Protein AF-A0A9Q1ABH6-F1 (afdb_monomer_lite)

Organism: NCBI:txid2511006

InterPro domains:
  IPR029993 Plant galacturonosyltransferase GAUT [PTHR32116] (49-188)

Radius of gyration: 34.31 Å; chains: 1; bounding box: 87×53×85 Å

Structure (mmCIF, N/CA/C/O backbone):
data_AF-A0A9Q1ABH6-F1
#
_entry.id   AF-A0A9Q1ABH6-F1
#
loop_
_atom_site.group_PDB
_atom_site.id
_atom_site.type_symbol
_atom_site.label_atom_id
_atom_site.label_alt_id
_atom_site.label_comp_id
_atom_site.label_asym_id
_atom_site.label_entity_id
_atom_site.label_seq_id
_atom_site.pdbx_PDB_ins_code
_atom_site.Cartn_x
_atom_site.Cartn_y
_atom_site.Cartn_z
_atom_site.occupancy
_atom_site.B_iso_or_equiv
_atom_site.auth_seq_id
_atom_site.auth_comp_id
_atom_site.auth_asym_id
_atom_site.auth_atom_id
_atom_site.pdbx_PDB_model_num
ATOM 1 N N . MET A 1 1 ? 14.336 10.079 -47.009 1.00 33.78 1 MET A N 1
ATOM 2 C CA . MET A 1 1 ? 13.094 10.451 -46.304 1.00 33.78 1 MET A CA 1
ATOM 3 C C . MET A 1 1 ? 13.392 10.294 -44.820 1.00 33.78 1 MET A C 1
ATOM 5 O O . MET A 1 1 ? 13.452 9.173 -44.339 1.00 33.78 1 MET A O 1
ATOM 9 N N . ALA A 1 2 ? 13.791 11.386 -44.167 1.00 36.03 2 ALA A N 1
ATOM 10 C CA . ALA A 1 2 ? 14.193 11.405 -42.761 1.00 36.03 2 ALA A CA 1
ATOM 11 C C . ALA A 1 2 ? 12.984 11.818 -41.914 1.00 36.03 2 ALA A C 1
ATOM 13 O O . ALA A 1 2 ? 12.308 12.784 -42.265 1.00 36.03 2 ALA A O 1
ATOM 14 N N . LEU A 1 3 ? 12.702 11.083 -40.840 1.00 37.41 3 LEU A N 1
ATOM 15 C CA . LEU A 1 3 ? 11.724 11.487 -39.830 1.00 37.41 3 LEU A CA 1
ATOM 16 C C . LEU A 1 3 ? 12.425 12.362 -38.777 1.00 37.41 3 LEU A C 1
ATOM 18 O O . LEU A 1 3 ? 13.575 12.072 -38.439 1.00 37.41 3 LEU A O 1
ATOM 22 N N . PRO A 1 4 ? 11.774 13.416 -38.255 1.00 43.97 4 PRO A N 1
ATOM 23 C CA . PRO A 1 4 ? 12.346 14.233 -37.197 1.00 43.97 4 PRO A CA 1
ATOM 24 C C . PRO A 1 4 ? 12.227 13.492 -35.859 1.00 43.97 4 PRO A C 1
ATOM 26 O O . PRO A 1 4 ? 11.155 13.006 -35.502 1.00 43.97 4 PRO A O 1
ATOM 29 N N . ILE A 1 5 ? 13.332 13.405 -35.120 1.00 43.06 5 ILE A N 1
ATOM 30 C CA . ILE A 1 5 ? 13.310 13.008 -33.711 1.00 43.06 5 ILE A CA 1
ATOM 31 C C . ILE A 1 5 ? 12.921 14.252 -32.917 1.00 43.06 5 ILE A C 1
ATOM 33 O O . ILE A 1 5 ? 13.679 15.221 -32.859 1.00 43.06 5 ILE A O 1
ATOM 37 N N . ASP A 1 6 ? 11.713 14.231 -32.363 1.00 36.84 6 ASP A N 1
ATOM 38 C CA . ASP A 1 6 ? 11.224 15.245 -31.439 1.00 36.84 6 ASP A CA 1
ATOM 39 C C . ASP A 1 6 ? 12.026 15.146 -30.133 1.00 36.84 6 ASP A C 1
ATOM 41 O O . ASP A 1 6 ? 11.917 14.184 -29.369 1.00 36.84 6 ASP A O 1
ATOM 45 N N . ASN A 1 7 ? 12.921 16.111 -29.940 1.00 45.34 7 ASN A N 1
ATOM 46 C CA . ASN A 1 7 ? 13.829 16.201 -28.807 1.00 45.34 7 ASN A CA 1
ATOM 47 C C . ASN A 1 7 ? 13.191 17.114 -27.752 1.00 45.34 7 ASN A C 1
ATOM 49 O O . ASN A 1 7 ? 13.561 18.276 -27.595 1.00 45.34 7 ASN A O 1
ATOM 53 N N . SER A 1 8 ? 12.195 16.591 -27.043 1.00 48.75 8 SER A N 1
ATOM 54 C CA . SER A 1 8 ? 11.546 17.292 -25.938 1.00 48.75 8 SER A CA 1
ATOM 55 C C . SER A 1 8 ? 11.109 16.300 -24.864 1.00 48.75 8 SER A C 1
ATOM 57 O O . SER A 1 8 ? 9.929 15.983 -24.728 1.00 48.75 8 SER A O 1
ATOM 59 N N . PHE A 1 9 ? 12.056 15.832 -24.051 1.00 36.44 9 PHE A N 1
ATOM 60 C CA . PHE A 1 9 ? 11.722 15.402 -22.694 1.00 36.44 9 PHE A CA 1
ATOM 61 C C . PHE A 1 9 ? 12.905 15.625 -21.749 1.00 36.44 9 PHE A C 1
ATOM 63 O O . PHE A 1 9 ? 13.748 14.759 -21.523 1.00 36.44 9 PHE A O 1
ATOM 70 N N . CYS A 1 10 ? 12.974 16.830 -21.186 1.00 39.97 10 CYS A N 1
ATOM 71 C CA . CYS A 1 10 ? 13.809 17.106 -20.026 1.00 39.97 10 CYS A CA 1
ATOM 72 C C . CYS A 1 10 ? 13.173 16.432 -18.801 1.00 39.97 10 CYS A C 1
ATOM 74 O O . CYS A 1 10 ? 12.268 16.997 -18.190 1.00 39.97 10 CYS A O 1
ATOM 76 N N . PHE A 1 11 ? 13.637 15.239 -18.419 1.00 38.94 11 PHE A N 1
ATOM 77 C CA . PHE A 1 11 ? 13.331 14.700 -17.093 1.00 38.94 11 PHE A CA 1
ATOM 78 C C . PHE A 1 11 ? 14.188 15.436 -16.059 1.00 38.94 11 PHE A C 1
ATOM 80 O O . PHE A 1 11 ? 15.373 15.157 -15.873 1.00 38.94 11 PHE A O 1
ATOM 87 N N . GLY A 1 12 ? 13.576 16.427 -15.411 1.00 33.59 12 GLY A N 1
ATOM 88 C CA . GLY A 1 12 ? 14.096 17.017 -14.187 1.00 33.59 12 GLY A CA 1
ATOM 89 C C . GLY A 1 12 ? 14.244 15.936 -13.119 1.00 33.59 12 GLY A C 1
ATOM 90 O O . GLY A 1 12 ? 13.336 15.136 -12.895 1.00 33.59 12 GLY A O 1
ATOM 91 N N . LYS A 1 13 ? 15.409 15.908 -12.470 1.00 42.50 13 LYS A N 1
ATOM 92 C CA . LYS A 1 13 ? 15.672 15.070 -11.301 1.00 42.50 13 LYS A CA 1
ATOM 93 C C . LYS A 1 13 ? 14.704 15.471 -10.188 1.00 42.50 13 LYS A C 1
ATOM 95 O O . LYS A 1 13 ? 14.844 16.553 -9.626 1.00 42.50 13 LYS A O 1
ATOM 100 N N . HIS A 1 14 ? 13.738 14.614 -9.879 1.00 37.47 14 HIS A N 1
ATOM 101 C CA . HIS A 1 14 ? 12.967 14.713 -8.648 1.00 37.47 14 HIS A CA 1
ATOM 102 C C . HIS A 1 14 ? 13.369 13.537 -7.760 1.00 37.47 14 HIS A C 1
ATOM 104 O O . HIS A 1 14 ? 12.979 12.395 -7.988 1.00 37.47 14 HIS A O 1
ATOM 110 N N . GLU A 1 15 ? 14.229 13.837 -6.794 1.00 36.78 15 GLU A N 1
ATOM 111 C CA . GLU A 1 15 ? 14.676 12.921 -5.752 1.00 36.78 15 GLU A CA 1
ATOM 112 C C . GLU A 1 15 ? 13.492 12.642 -4.811 1.00 36.78 15 GLU A C 1
ATOM 114 O O . GLU A 1 15 ? 12.916 13.571 -4.239 1.00 36.78 15 GLU A O 1
ATOM 119 N N . LEU A 1 16 ? 13.088 11.377 -4.678 1.00 33.06 16 LEU A N 1
ATOM 120 C CA . LEU A 1 16 ? 12.143 10.919 -3.655 1.00 33.06 16 LEU A CA 1
ATOM 121 C C . LEU A 1 16 ? 12.918 10.064 -2.639 1.00 33.06 16 LEU A C 1
ATOM 123 O O . LEU A 1 16 ? 13.671 9.181 -3.053 1.00 33.06 16 LEU A O 1
ATOM 127 N N . PRO A 1 17 ? 12.774 10.332 -1.329 1.00 33.97 17 PRO A N 1
ATOM 128 C CA . PRO A 1 17 ? 13.628 9.759 -0.298 1.00 33.97 17 PRO A CA 1
ATOM 129 C C . PRO A 1 17 ? 13.332 8.278 -0.036 1.00 33.97 17 PRO A C 1
ATOM 131 O O . PRO A 1 17 ? 12.182 7.837 -0.006 1.00 33.97 17 PRO A O 1
ATOM 134 N N . GLU A 1 18 ? 14.420 7.543 0.188 1.00 34.00 18 GLU A N 1
ATOM 135 C CA . GLU A 1 18 ? 14.481 6.139 0.587 1.00 34.00 18 GLU A CA 1
ATOM 136 C C . GLU A 1 18 ? 13.602 5.847 1.816 1.00 34.00 18 GLU A C 1
ATOM 138 O O . GLU A 1 18 ? 13.760 6.461 2.872 1.00 34.00 18 GLU A O 1
ATOM 143 N N . ILE A 1 19 ? 12.732 4.839 1.715 1.00 32.94 19 ILE A N 1
ATOM 144 C CA . ILE A 1 19 ? 12.098 4.210 2.879 1.00 32.94 19 ILE A CA 1
ATOM 145 C C . ILE A 1 19 ? 12.890 2.936 3.176 1.00 32.94 19 ILE A C 1
ATOM 147 O O . ILE A 1 19 ? 12.705 1.908 2.526 1.00 32.94 19 ILE A O 1
ATOM 151 N N . LYS A 1 20 ? 13.817 3.033 4.132 1.00 31.84 20 LYS A N 1
ATOM 152 C CA . LYS A 1 20 ? 14.593 1.907 4.662 1.00 31.84 20 LYS A CA 1
ATOM 153 C C . LYS A 1 20 ? 13.888 1.284 5.871 1.00 31.84 20 LYS A C 1
ATOM 155 O O . LYS A 1 20 ? 13.511 1.986 6.800 1.00 31.84 20 LYS A O 1
ATOM 160 N N . GLU A 1 21 ? 13.775 -0.042 5.789 1.00 32.19 21 GLU A N 1
ATOM 161 C CA . GLU A 1 21 ? 13.768 -1.058 6.853 1.00 32.19 21 GLU A CA 1
ATOM 162 C C . GLU A 1 21 ? 12.806 -0.951 8.045 1.00 32.19 21 GLU A C 1
ATOM 164 O O . GLU A 1 21 ? 12.948 -0.109 8.922 1.00 32.19 21 GLU A O 1
ATOM 169 N N . ALA A 1 22 ? 11.958 -1.979 8.173 1.00 26.45 22 ALA A N 1
ATOM 170 C CA . ALA A 1 22 ? 11.882 -2.793 9.391 1.00 26.45 22 ALA A CA 1
ATOM 171 C C . ALA A 1 22 ? 11.021 -4.041 9.134 1.00 26.45 22 ALA A C 1
ATOM 173 O O . ALA A 1 22 ? 9.795 -3.997 9.219 1.00 26.45 22 ALA A O 1
ATOM 174 N N . THR A 1 23 ? 11.636 -5.187 8.839 1.00 28.31 23 THR A N 1
ATOM 175 C CA . THR A 1 23 ? 10.978 -6.486 9.064 1.00 28.31 23 THR A CA 1
ATOM 176 C C . THR A 1 23 ? 12.011 -7.515 9.496 1.00 28.31 23 THR A C 1
ATOM 178 O O . THR A 1 23 ? 12.567 -8.268 8.707 1.00 28.31 23 THR A O 1
ATOM 181 N N . ASN A 1 24 ? 12.277 -7.489 10.793 1.00 26.94 24 ASN A N 1
ATOM 182 C CA . ASN A 1 24 ? 12.982 -8.500 11.566 1.00 26.94 24 ASN A CA 1
ATOM 183 C C . ASN A 1 24 ? 12.304 -8.374 12.951 1.00 26.94 24 ASN A C 1
ATOM 185 O O . ASN A 1 24 ? 12.216 -7.261 13.459 1.00 26.94 24 ASN A O 1
ATOM 189 N N . VAL A 1 25 ? 11.651 -9.361 13.570 1.00 32.03 25 VAL A N 1
ATOM 190 C CA . VAL A 1 25 ? 12.099 -10.695 13.999 1.00 32.03 25 VAL A CA 1
ATOM 191 C C . VAL A 1 25 ? 10.891 -11.412 14.681 1.00 32.03 25 VAL A C 1
ATOM 193 O O . VAL A 1 25 ? 9.956 -10.734 15.100 1.00 32.03 25 VAL A O 1
ATOM 196 N N . MET A 1 26 ? 11.002 -12.745 14.870 1.00 29.47 26 MET A N 1
ATOM 197 C CA . MET A 1 26 ? 10.246 -13.693 15.745 1.00 29.47 26 MET A CA 1
ATOM 198 C C . MET A 1 26 ? 8.979 -14.312 15.130 1.00 29.47 26 MET A C 1
ATOM 200 O O . MET A 1 26 ? 8.012 -13.612 14.869 1.00 29.47 26 MET A O 1
ATOM 204 N N . PHE A 1 27 ? 8.862 -15.614 14.822 1.00 28.20 27 PHE A N 1
ATOM 205 C CA . PHE A 1 27 ? 9.377 -16.884 15.385 1.00 28.20 27 PHE A CA 1
ATOM 206 C C . PHE A 1 27 ? 9.085 -17.151 16.879 1.00 28.20 27 PHE A C 1
ATOM 208 O O . PHE A 1 27 ? 9.762 -16.609 17.743 1.00 28.20 27 PHE A O 1
ATOM 215 N N . LEU A 1 28 ? 8.157 -18.113 17.083 1.00 30.88 28 LEU A N 1
ATOM 216 C CA . LEU A 1 28 ? 7.914 -19.033 18.222 1.00 30.88 28 LEU A CA 1
ATOM 217 C C . LEU A 1 28 ? 7.456 -18.372 19.550 1.00 30.88 28 LEU A C 1
ATOM 219 O O . LEU A 1 28 ? 8.132 -17.506 20.076 1.00 30.88 28 LEU A O 1
ATOM 223 N N . ASN A 1 29 ? 6.334 -18.719 20.197 1.00 30.02 29 ASN A N 1
ATOM 224 C CA . ASN A 1 29 ? 5.916 -20.042 20.673 1.00 30.02 29 ASN A CA 1
ATOM 225 C C . ASN A 1 29 ? 4.496 -19.989 21.291 1.00 30.02 29 ASN A C 1
ATOM 227 O O . ASN A 1 29 ? 3.990 -18.930 21.650 1.00 30.02 29 ASN A O 1
ATOM 231 N N . LYS A 1 30 ? 3.898 -21.173 21.438 1.00 35.72 30 LYS A N 1
ATOM 232 C CA . LYS A 1 30 ? 2.528 -21.497 21.871 1.00 35.72 30 LYS A CA 1
ATOM 233 C C . LYS A 1 30 ? 2.499 -21.842 23.374 1.00 35.72 30 LYS A C 1
ATOM 235 O O . LYS A 1 30 ? 3.427 -22.492 23.842 1.00 35.72 30 LYS A O 1
ATOM 240 N N . GLY A 1 31 ? 1.432 -21.485 24.101 1.00 28.16 31 GLY A N 1
ATOM 241 C CA . GLY A 1 31 ? 1.185 -21.951 25.478 1.00 28.16 31 GLY A CA 1
ATOM 242 C C . GLY A 1 31 ? -0.073 -21.343 26.117 1.00 28.16 31 GLY A C 1
ATOM 243 O O . GLY A 1 31 ? -0.156 -20.131 26.277 1.00 28.16 31 GLY A O 1
ATOM 244 N N . GLU A 1 32 ? -1.050 -22.194 26.434 1.00 33.78 32 GLU A N 1
ATOM 245 C CA . GLU A 1 32 ? -2.379 -21.908 27.009 1.00 33.78 32 GLU A CA 1
ATOM 246 C C . GLU A 1 32 ? -2.359 -21.570 28.516 1.00 33.78 32 GLU A C 1
ATOM 248 O O . GLU A 1 32 ? -1.520 -22.098 29.240 1.00 33.78 32 GLU A O 1
ATOM 253 N N . ASN A 1 33 ? -3.341 -20.792 29.010 1.00 28.45 33 ASN A N 1
ATOM 254 C CA . ASN A 1 33 ? -4.391 -21.220 29.970 1.00 28.45 33 ASN A CA 1
ATOM 255 C C . ASN A 1 33 ? -5.220 -20.010 30.488 1.00 28.45 33 ASN A C 1
ATOM 257 O O . ASN A 1 33 ? -4.683 -18.947 30.786 1.00 28.45 33 ASN A O 1
ATOM 261 N N . VAL A 1 34 ? -6.542 -20.195 30.584 1.00 45.03 34 VAL A N 1
ATOM 262 C CA . VAL A 1 34 ? -7.569 -19.245 31.055 1.00 45.03 34 VAL A CA 1
ATOM 263 C C . VAL A 1 34 ? -7.804 -19.388 32.562 1.00 45.03 34 VAL A C 1
ATOM 265 O O . VAL A 1 34 ? -8.106 -20.485 33.016 1.00 45.03 34 VAL A O 1
ATOM 268 N N . THR A 1 35 ? -7.845 -18.286 33.324 1.00 29.95 35 THR A N 1
ATOM 269 C CA . THR A 1 35 ? -8.594 -18.187 34.600 1.00 29.95 35 THR A CA 1
ATOM 270 C C . THR A 1 35 ? -9.030 -16.729 34.863 1.00 29.95 35 THR A C 1
ATOM 272 O O . THR A 1 35 ? -8.330 -15.793 34.492 1.00 29.95 35 THR A O 1
ATOM 275 N N . LYS A 1 36 ? -10.235 -16.557 35.428 1.00 40.97 36 LYS A N 1
ATOM 276 C CA . LYS A 1 36 ? -11.084 -15.346 35.463 1.00 40.97 36 LYS A CA 1
ATOM 277 C C . LYS A 1 36 ? -10.796 -14.392 36.650 1.00 40.97 36 LYS A C 1
ATOM 279 O O . LYS A 1 36 ? -10.615 -14.894 37.749 1.00 40.97 36 LYS A O 1
ATOM 284 N N . GLU A 1 37 ? -10.864 -13.074 36.372 1.00 37.31 37 GLU A N 1
ATOM 285 C CA . GLU A 1 37 ? -11.192 -11.859 37.186 1.00 37.31 37 GLU A CA 1
ATOM 286 C C . GLU A 1 37 ? -10.669 -11.686 38.641 1.00 37.31 37 GLU A C 1
ATOM 288 O O . GLU A 1 37 ? -10.714 -12.632 39.421 1.00 37.31 37 GLU A O 1
ATOM 293 N N . PRO A 1 38 ? -10.210 -10.473 39.065 1.00 37.03 38 PRO A N 1
ATOM 294 C CA . PRO A 1 38 ? -10.988 -9.222 39.014 1.00 37.03 38 PRO A CA 1
ATOM 295 C C . PRO A 1 38 ? -10.244 -7.960 38.523 1.00 37.03 38 PRO A C 1
ATOM 297 O O . PRO A 1 38 ? -9.020 -7.846 38.573 1.00 37.03 38 PRO A O 1
ATOM 300 N N . LEU A 1 39 ? -11.053 -6.993 38.081 1.00 45.84 39 LEU A N 1
ATOM 301 C CA . LEU A 1 39 ? -10.718 -5.640 37.626 1.00 45.84 39 LEU A CA 1
ATOM 302 C C . LEU A 1 39 ? -9.629 -4.950 38.469 1.00 45.84 39 LEU A C 1
ATOM 304 O O . LEU A 1 39 ? -9.879 -4.445 39.564 1.00 45.84 39 LEU A O 1
ATOM 308 N N . LYS A 1 40 ? -8.429 -4.840 37.897 1.00 36.50 40 LYS A N 1
ATOM 309 C CA . LYS A 1 40 ? -7.463 -3.786 38.215 1.00 36.50 40 LYS A CA 1
ATOM 310 C C . LYS A 1 40 ? -7.240 -2.994 36.936 1.00 36.50 40 LYS A C 1
ATOM 312 O O . LYS A 1 40 ? -6.742 -3.541 35.957 1.00 36.50 40 LYS A O 1
ATOM 317 N N . HIS A 1 41 ? -7.630 -1.721 36.943 1.00 48.94 41 HIS A N 1
ATOM 318 C CA . HIS A 1 41 ? -7.248 -0.768 35.902 1.00 48.94 41 HIS A CA 1
ATOM 319 C C . HIS A 1 41 ? -5.751 -0.472 36.059 1.00 48.94 41 HIS A C 1
ATOM 321 O O . HIS A 1 41 ? -5.332 0.533 36.625 1.00 48.94 41 HIS A O 1
ATOM 327 N N . GLU A 1 42 ? -4.934 -1.419 35.618 1.00 49.59 42 GLU A N 1
ATOM 328 C CA . GLU A 1 42 ? -3.515 -1.231 35.389 1.00 49.59 42 GLU A CA 1
ATOM 329 C C . GLU A 1 42 ? -3.410 -0.748 33.945 1.00 49.59 42 GLU A C 1
ATOM 331 O O . GLU A 1 42 ? -3.732 -1.495 33.023 1.00 49.59 42 GLU A O 1
ATOM 336 N N . GLY A 1 43 ? -3.097 0.538 33.756 1.00 52.38 43 GLY A N 1
ATOM 337 C CA . GLY A 1 43 ? -3.042 1.178 32.441 1.00 52.38 43 GLY A CA 1
ATOM 338 C C . GLY A 1 43 ? -2.178 0.362 31.484 1.00 52.38 43 GLY A C 1
ATOM 339 O O . GLY A 1 43 ? -0.950 0.354 31.578 1.00 52.38 43 GLY A O 1
ATOM 340 N N . LEU A 1 44 ? -2.825 -0.388 30.594 1.00 59.75 44 LEU A N 1
ATOM 341 C CA . LEU A 1 44 ? -2.140 -1.214 29.617 1.00 59.75 44 LEU A CA 1
ATOM 342 C C . LEU A 1 44 ? -1.530 -0.284 28.571 1.00 59.75 44 LEU A C 1
ATOM 344 O O . LEU A 1 44 ? -2.231 0.450 27.878 1.00 59.75 44 LEU A O 1
ATOM 348 N N . ASN A 1 45 ? -0.203 -0.325 28.446 1.00 74.00 45 ASN A N 1
ATOM 349 C CA . ASN A 1 45 ? 0.512 0.415 27.411 1.00 74.00 45 ASN A CA 1
ATOM 350 C C . ASN A 1 45 ? -0.053 0.049 26.030 1.00 74.00 45 ASN A C 1
ATOM 352 O O . ASN A 1 45 ? -0.023 -1.116 25.640 1.00 74.00 45 ASN A O 1
ATOM 356 N N . PHE A 1 46 ? -0.516 1.037 25.262 1.00 79.06 46 PHE A N 1
ATOM 357 C CA . PHE A 1 46 ? -1.113 0.846 23.932 1.00 79.06 46 PHE A CA 1
ATOM 358 C C . PHE A 1 46 ? -0.243 -0.003 22.978 1.00 79.06 46 PHE A C 1
ATOM 360 O O . PHE A 1 46 ? -0.753 -0.818 22.212 1.00 79.06 46 PHE A O 1
ATOM 367 N N . THR A 1 47 ? 1.086 0.107 23.074 1.00 78.25 47 THR A N 1
ATOM 368 C CA . THR A 1 47 ? 2.040 -0.737 22.330 1.00 78.25 47 THR A CA 1
ATOM 369 C C . THR A 1 47 ? 1.902 -2.228 22.664 1.00 78.25 47 THR A C 1
ATOM 371 O O . THR A 1 47 ? 2.004 -3.083 21.782 1.00 78.25 47 THR A O 1
ATOM 374 N N . LYS A 1 48 ? 1.631 -2.555 23.933 1.00 78.69 48 LYS A N 1
ATOM 375 C CA . LYS A 1 48 ? 1.362 -3.923 24.392 1.00 78.69 48 LYS A CA 1
ATOM 376 C C . LYS A 1 48 ? 0.034 -4.429 23.838 1.00 78.69 48 LYS A C 1
ATOM 378 O O . LYS A 1 48 ? -0.037 -5.585 23.444 1.00 78.69 48 LYS A O 1
ATOM 383 N N . GLU A 1 49 ? -0.976 -3.565 23.742 1.00 80.88 49 GLU A N 1
ATOM 384 C CA . GLU A 1 49 ? -2.255 -3.913 23.115 1.00 80.88 49 GLU A CA 1
ATOM 385 C C . GLU A 1 49 ? -2.083 -4.238 21.630 1.00 80.88 49 GLU A C 1
ATOM 387 O O . GLU A 1 49 ? -2.507 -5.301 21.197 1.00 80.88 49 GLU A O 1
ATOM 392 N N . ILE A 1 50 ? -1.382 -3.412 20.848 1.00 81.19 50 ILE A N 1
ATOM 393 C CA . ILE A 1 50 ? -1.100 -3.728 19.431 1.00 81.19 50 ILE A CA 1
ATOM 394 C C . ILE A 1 50 ? -0.319 -5.044 19.281 1.00 81.19 50 ILE A C 1
ATOM 396 O O . ILE A 1 50 ? -0.517 -5.779 18.314 1.00 81.19 50 ILE A O 1
ATOM 400 N N . SER A 1 51 ? 0.548 -5.364 20.242 1.00 79.00 51 SER A N 1
ATOM 401 C CA . SER A 1 51 ? 1.300 -6.624 20.248 1.00 79.00 51 SER A CA 1
ATOM 402 C C . SER A 1 51 ? 0.445 -7.821 20.685 1.00 79.00 51 SER A C 1
ATOM 404 O O . SER A 1 51 ? 0.714 -8.952 20.279 1.00 79.00 51 SER A O 1
ATOM 406 N N . SER A 1 52 ? -0.600 -7.585 21.482 1.00 83.12 52 SER A N 1
ATOM 407 C CA . SER A 1 52 ? -1.524 -8.608 21.969 1.00 83.12 52 SER A CA 1
ATOM 408 C C . SER A 1 52 ? -2.345 -9.189 20.824 1.00 83.12 52 SER A C 1
ATOM 410 O O . SER A 1 52 ? -3.013 -8.462 20.093 1.00 83.12 52 SER A O 1
ATOM 412 N N . ALA A 1 53 ? -2.321 -10.515 20.687 1.00 76.19 53 ALA A N 1
ATOM 413 C CA . ALA A 1 53 ? -2.987 -11.228 19.599 1.00 76.19 53 ALA A CA 1
ATOM 414 C C . ALA A 1 53 ? -4.520 -11.092 19.611 1.00 76.19 53 ALA A C 1
ATOM 416 O O . ALA A 1 53 ? -5.144 -11.250 18.568 1.00 76.19 53 ALA A O 1
ATOM 417 N N . SER A 1 54 ? -5.122 -10.806 20.767 1.00 76.75 54 SER A N 1
ATOM 418 C CA . SER A 1 54 ? -6.578 -10.770 20.947 1.00 76.75 54 SER A CA 1
ATOM 419 C C . SER A 1 54 ? -7.137 -9.370 21.202 1.00 76.75 54 SER A C 1
ATOM 421 O O . SER A 1 54 ? -8.296 -9.247 21.589 1.00 76.75 54 SER A O 1
ATOM 423 N N . SER A 1 55 ? -6.334 -8.313 21.052 1.00 89.69 55 SER A N 1
ATOM 424 C CA . SER A 1 55 ? -6.810 -6.958 21.327 1.00 89.69 55 SER A CA 1
ATOM 425 C C . SER A 1 55 ? -7.629 -6.381 20.176 1.00 89.69 55 SER A C 1
ATOM 427 O O . SER A 1 55 ? -7.320 -6.571 18.995 1.00 89.69 55 SER A O 1
ATOM 429 N N . PHE A 1 56 ? -8.619 -5.557 20.521 1.00 93.00 56 PHE A N 1
ATOM 430 C CA . PHE A 1 56 ? -9.347 -4.768 19.529 1.00 93.00 56 PHE A CA 1
ATOM 431 C C . PHE A 1 56 ? -8.438 -3.768 18.808 1.00 93.00 56 PHE A C 1
ATOM 433 O O . PHE A 1 56 ? -8.639 -3.505 17.625 1.00 93.00 56 PHE A O 1
ATOM 440 N N . SER A 1 57 ? -7.401 -3.251 19.477 1.00 92.69 57 SER A N 1
ATOM 441 C CA . SER A 1 57 ? -6.411 -2.368 18.851 1.00 92.69 57 SER A CA 1
ATOM 442 C C . SER A 1 57 ? -5.698 -3.050 17.684 1.00 92.69 57 SER A C 1
ATOM 444 O O . SER A 1 57 ? -5.584 -2.473 16.601 1.00 92.69 57 SER A O 1
ATOM 446 N N . ARG A 1 58 ? -5.255 -4.297 17.881 1.00 91.19 58 ARG A N 1
ATOM 447 C CA . ARG A 1 58 ? -4.625 -5.096 16.832 1.00 91.19 58 ARG A CA 1
ATOM 448 C C . ARG A 1 58 ? -5.622 -5.471 15.741 1.00 91.19 58 ARG A C 1
ATOM 450 O O . ARG A 1 58 ? -5.327 -5.258 14.568 1.00 91.19 58 ARG A O 1
ATOM 457 N N . GLN A 1 59 ? -6.814 -5.937 16.112 1.00 92.94 59 GLN A N 1
ATOM 458 C CA . GLN A 1 59 ? -7.859 -6.298 15.151 1.00 92.94 59 GLN A CA 1
ATOM 459 C C . GLN A 1 59 ? -8.220 -5.122 14.227 1.00 92.94 59 GLN A C 1
ATOM 461 O O . GLN A 1 59 ? -8.286 -5.280 13.009 1.00 92.94 59 GLN A O 1
ATOM 466 N N . LEU A 1 60 ? -8.399 -3.920 14.783 1.00 93.94 60 LEU A N 1
ATOM 467 C CA . LEU A 1 60 ? -8.662 -2.703 14.010 1.00 93.94 60 LEU A CA 1
ATOM 468 C C . LEU A 1 60 ? -7.490 -2.339 13.088 1.00 93.94 60 LEU A C 1
ATOM 470 O O . LEU A 1 60 ? -7.720 -1.899 11.961 1.00 93.94 60 LEU A O 1
ATOM 474 N N . ALA A 1 61 ? -6.245 -2.522 13.535 1.00 92.75 61 ALA A N 1
ATOM 475 C CA . ALA A 1 61 ? -5.058 -2.261 12.722 1.00 92.75 61 ALA A CA 1
ATOM 476 C C . ALA A 1 61 ? -4.930 -3.238 11.536 1.00 92.75 61 ALA A C 1
ATOM 478 O O . ALA A 1 61 ? -4.626 -2.817 10.414 1.00 92.75 61 ALA A O 1
ATOM 479 N N . GLU A 1 62 ? -5.212 -4.522 11.760 1.00 92.31 62 GLU A N 1
ATOM 480 C CA . GLU A 1 62 ? -5.218 -5.558 10.722 1.00 92.31 62 GLU A CA 1
ATOM 481 C C . GLU A 1 62 ? -6.336 -5.303 9.696 1.00 92.31 62 GLU A C 1
ATOM 483 O O . GLU A 1 62 ? -6.068 -5.209 8.495 1.00 92.31 62 GLU A O 1
ATOM 488 N N . GLN A 1 63 ? -7.569 -5.066 10.158 1.00 92.81 63 GLN A N 1
ATOM 489 C CA . GLN A 1 63 ? -8.707 -4.734 9.289 1.00 92.81 63 GLN A CA 1
ATOM 490 C C . GLN A 1 63 ? -8.471 -3.440 8.497 1.00 92.81 63 GLN A C 1
ATOM 492 O O . GLN A 1 63 ? -8.790 -3.364 7.311 1.00 92.81 63 GLN A O 1
ATOM 497 N N . MET A 1 64 ? -7.848 -2.427 9.108 1.00 95.06 64 MET A N 1
ATOM 498 C CA . MET A 1 64 ? -7.463 -1.195 8.417 1.00 95.06 64 MET A CA 1
ATOM 499 C C . MET A 1 64 ? -6.437 -1.454 7.307 1.00 95.06 64 MET A C 1
ATOM 501 O O . MET A 1 64 ? -6.517 -0.833 6.248 1.00 95.06 64 MET A O 1
ATOM 505 N N . THR A 1 65 ? -5.467 -2.339 7.536 1.00 94.44 65 THR A N 1
ATOM 506 C CA . THR A 1 65 ? -4.450 -2.685 6.531 1.00 94.44 65 THR A CA 1
ATOM 507 C C . THR A 1 65 ? -5.097 -3.340 5.316 1.00 94.44 65 THR A C 1
AT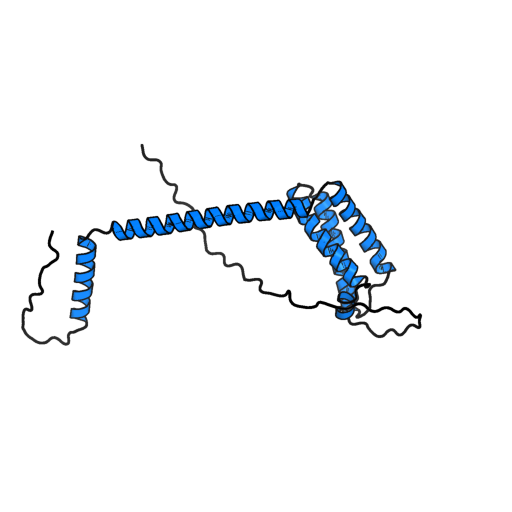OM 509 O O . THR A 1 65 ? -4.847 -2.919 4.186 1.00 94.44 65 THR A O 1
ATOM 512 N N . LEU A 1 66 ? -6.009 -4.283 5.550 1.00 93.75 66 LEU A N 1
ATOM 513 C CA . LEU A 1 66 ? -6.789 -4.912 4.491 1.00 93.75 66 LEU A CA 1
ATOM 514 C C . LEU A 1 66 ? -7.669 -3.893 3.744 1.00 93.75 66 LEU A C 1
ATOM 516 O O . LEU A 1 66 ? -7.658 -3.832 2.515 1.00 93.75 66 LEU A O 1
ATOM 520 N N . ALA A 1 67 ? -8.377 -3.026 4.471 1.00 95.56 67 ALA A N 1
ATOM 521 C CA . ALA A 1 67 ? -9.219 -1.990 3.880 1.00 95.56 67 ALA A CA 1
ATOM 522 C C . ALA A 1 67 ? -8.429 -1.002 3.003 1.00 95.56 67 ALA A C 1
ATOM 524 O O . ALA A 1 67 ? -8.926 -0.577 1.961 1.00 95.56 67 ALA A O 1
ATOM 525 N N . LYS A 1 68 ? -7.190 -0.653 3.379 1.00 96.00 68 LYS A N 1
ATOM 526 C CA . LYS A 1 68 ? -6.313 0.208 2.564 1.00 96.00 68 LYS A CA 1
ATOM 527 C C . LYS A 1 68 ? -6.000 -0.414 1.202 1.00 96.00 68 LYS A C 1
ATOM 529 O O . LYS A 1 68 ? -6.005 0.313 0.211 1.00 96.00 68 LYS A O 1
ATOM 534 N N . ALA A 1 69 ? -5.771 -1.727 1.141 1.00 94.44 69 ALA A N 1
ATOM 535 C CA . ALA A 1 69 ? -5.579 -2.426 -0.128 1.00 94.44 69 ALA A CA 1
ATOM 536 C C . ALA A 1 69 ? -6.840 -2.322 -1.003 1.00 94.44 69 ALA A C 1
ATOM 538 O O . ALA A 1 69 ? -6.759 -1.907 -2.158 1.00 94.44 69 ALA A O 1
ATOM 539 N N . TYR A 1 70 ? -8.020 -2.571 -0.425 1.00 95.44 70 TYR A N 1
ATOM 540 C CA . TYR A 1 70 ? -9.286 -2.447 -1.151 1.00 95.44 70 TYR A CA 1
ATOM 541 C C . TYR A 1 70 ? -9.600 -1.023 -1.620 1.00 95.44 70 TYR A C 1
ATOM 543 O O . TYR A 1 70 ? -10.224 -0.870 -2.663 1.00 95.44 70 TYR A O 1
ATOM 551 N N . VAL A 1 71 ? -9.144 0.027 -0.927 1.00 95.94 71 VAL A N 1
ATOM 552 C CA . VAL A 1 71 ? -9.272 1.411 -1.426 1.00 95.94 71 VAL A CA 1
ATOM 553 C C . VAL A 1 71 ? -8.514 1.603 -2.740 1.00 95.94 71 VAL A C 1
ATOM 555 O O . VAL A 1 71 ? -9.023 2.273 -3.637 1.00 95.94 71 VAL A O 1
ATOM 558 N N . ILE A 1 72 ? -7.304 1.052 -2.854 1.00 92.88 72 ILE A N 1
ATOM 559 C CA . ILE A 1 72 ? -6.482 1.169 -4.067 1.00 92.88 72 ILE A CA 1
ATOM 560 C C . ILE A 1 72 ? -7.152 0.411 -5.213 1.00 92.88 72 ILE A C 1
ATOM 562 O O . ILE A 1 72 ? -7.362 0.984 -6.278 1.00 92.88 72 ILE A O 1
ATOM 566 N N . ILE A 1 73 ? -7.567 -0.834 -4.964 1.00 91.56 73 ILE A N 1
ATOM 567 C CA . ILE A 1 73 ? -8.218 -1.677 -5.976 1.00 91.56 73 ILE A CA 1
ATOM 568 C C . ILE A 1 73 ? -9.550 -1.059 -6.417 1.00 91.56 73 ILE A C 1
ATOM 570 O O . ILE A 1 73 ? -9.798 -0.904 -7.607 1.00 91.56 73 ILE A O 1
ATOM 574 N N . ALA A 1 74 ? -10.383 -0.600 -5.479 1.00 93.50 74 ALA A N 1
ATOM 575 C CA . ALA A 1 74 ? -11.645 0.055 -5.811 1.00 93.50 74 ALA A CA 1
ATOM 576 C C . ALA A 1 74 ? -11.445 1.293 -6.702 1.00 93.50 74 ALA A C 1
ATOM 578 O O . ALA A 1 74 ? -12.244 1.522 -7.607 1.00 93.50 74 ALA A O 1
ATOM 579 N N . LYS A 1 75 ? -10.378 2.078 -6.488 1.00 93.31 75 LYS A N 1
ATOM 580 C CA . LYS A 1 75 ? -10.041 3.222 -7.353 1.00 93.31 75 LYS A CA 1
ATOM 581 C C . LYS A 1 75 ? -9.613 2.789 -8.752 1.00 93.31 75 LYS A C 1
ATOM 583 O O . LYS A 1 75 ? -10.089 3.386 -9.711 1.00 93.31 75 LYS A O 1
ATOM 588 N N . GLU A 1 76 ? -8.776 1.761 -8.857 1.00 89.19 76 GLU A N 1
ATOM 589 C CA . GLU A 1 76 ? -8.348 1.189 -10.143 1.00 89.19 76 GLU A CA 1
ATOM 590 C C . GLU A 1 76 ? -9.555 0.714 -10.970 1.00 89.19 76 GLU A C 1
ATOM 592 O O . GLU A 1 76 ? -9.656 0.974 -12.165 1.00 89.19 76 GLU A O 1
ATOM 597 N N . HIS A 1 77 ? -10.545 0.114 -10.306 1.00 88.75 77 HIS A N 1
ATOM 598 C CA . HIS A 1 77 ? -11.798 -0.329 -10.920 1.00 88.75 77 HIS A CA 1
ATOM 599 C C . HIS A 1 77 ? -12.868 0.777 -11.047 1.00 88.75 77 HIS A C 1
ATOM 601 O O . HIS A 1 77 ? -14.030 0.476 -11.314 1.00 88.75 77 HIS A O 1
ATOM 607 N N . ASN A 1 78 ? -12.514 2.057 -10.863 1.00 91.81 78 ASN A N 1
ATOM 608 C CA . ASN A 1 78 ? -13.420 3.218 -10.929 1.00 91.81 78 ASN A CA 1
ATOM 609 C C . ASN A 1 78 ? -14.604 3.203 -9.935 1.00 91.81 78 ASN A C 1
ATOM 611 O O . ASN A 1 78 ? -15.548 3.985 -10.062 1.00 91.81 78 ASN A O 1
ATOM 615 N N . ASN A 1 79 ? -14.556 2.381 -8.887 1.00 95.00 79 ASN A N 1
ATOM 616 C CA . ASN A 1 79 ? -15.548 2.360 -7.815 1.00 95.00 79 ASN A CA 1
ATOM 617 C C . ASN A 1 79 ? -15.186 3.360 -6.708 1.00 95.00 79 ASN A C 1
ATOM 619 O O . ASN A 1 79 ? -14.807 3.019 -5.581 1.00 95.00 79 ASN A O 1
ATOM 623 N N . LEU A 1 80 ? -15.311 4.644 -7.046 1.00 95.75 80 LEU A N 1
ATOM 624 C CA . LEU A 1 80 ? -14.958 5.749 -6.153 1.00 95.75 80 LEU A CA 1
ATOM 625 C C . LEU A 1 80 ? -15.847 5.808 -4.902 1.00 95.75 80 LEU A C 1
ATOM 627 O O . LEU A 1 80 ? -15.395 6.266 -3.851 1.00 95.75 80 LEU A O 1
ATOM 631 N N . HIS A 1 81 ? -17.090 5.323 -4.990 1.00 96.69 81 HIS A N 1
ATOM 632 C CA . HIS A 1 81 ? -18.018 5.299 -3.862 1.00 96.69 81 HIS A CA 1
ATOM 633 C C . HIS A 1 81 ? -17.550 4.335 -2.768 1.00 96.69 81 HIS A C 1
ATOM 635 O O . HIS A 1 81 ? -17.408 4.738 -1.612 1.00 96.69 81 HIS A O 1
ATOM 641 N N . LEU A 1 82 ? -17.237 3.088 -3.132 1.00 95.94 82 LEU A N 1
ATOM 642 C CA . LEU A 1 82 ? -16.713 2.105 -2.185 1.00 95.94 82 LEU A CA 1
ATOM 643 C C . LEU A 1 82 ? -15.356 2.547 -1.617 1.00 95.94 82 LEU A C 1
ATOM 645 O O . LEU A 1 82 ? -15.137 2.469 -0.407 1.00 95.94 82 LEU A O 1
ATOM 649 N N . ALA A 1 83 ? -14.477 3.102 -2.462 1.00 97.44 83 ALA A N 1
ATOM 650 C CA . ALA A 1 83 ? -13.198 3.661 -2.026 1.00 97.44 83 ALA A CA 1
ATOM 651 C C . ALA A 1 83 ? -13.373 4.775 -0.977 1.00 97.44 83 ALA A C 1
ATOM 653 O O . ALA A 1 83 ? -12.624 4.834 0.004 1.00 97.44 83 ALA A O 1
ATOM 654 N N . TRP A 1 84 ? -14.367 5.650 -1.153 1.00 98.31 84 TRP A N 1
ATOM 655 C CA . TRP A 1 84 ? -14.704 6.690 -0.182 1.00 98.31 84 TRP A CA 1
ATOM 656 C C . TRP A 1 84 ? -15.251 6.101 1.123 1.00 98.31 84 TRP A C 1
ATOM 658 O O . TRP A 1 84 ? -14.783 6.483 2.198 1.00 98.31 84 TRP A O 1
ATOM 668 N N . GLN A 1 85 ? -16.180 5.140 1.051 1.00 98.00 85 GLN A N 1
ATOM 669 C CA . GLN A 1 85 ? -16.757 4.494 2.237 1.00 98.00 85 GLN A CA 1
ATOM 670 C C . GLN A 1 85 ? -15.677 3.812 3.087 1.00 98.00 85 GLN A C 1
ATOM 672 O O . GLN A 1 85 ? -15.599 4.052 4.296 1.00 98.00 85 GLN A O 1
ATOM 677 N N . LEU A 1 86 ? -14.799 3.030 2.450 1.00 97.81 86 LEU A N 1
ATOM 678 C CA . LEU A 1 86 ? -13.654 2.383 3.096 1.00 97.81 86 LEU A CA 1
ATOM 679 C C . LEU A 1 86 ? -12.716 3.419 3.727 1.00 97.81 86 LEU A C 1
ATOM 681 O O . LEU A 1 86 ? -12.359 3.302 4.898 1.00 97.81 86 LEU A O 1
ATOM 685 N N . SER A 1 87 ? -12.372 4.477 2.987 1.00 98.12 87 SER A N 1
ATOM 686 C CA . SER A 1 87 ? -11.505 5.557 3.481 1.00 98.12 87 SER A CA 1
ATOM 687 C C . SER A 1 87 ? -12.092 6.260 4.708 1.00 98.12 87 SER A C 1
ATOM 689 O O . SER A 1 87 ? -11.358 6.607 5.635 1.00 98.12 87 SER A O 1
ATOM 691 N N . ASN A 1 88 ? -13.410 6.463 4.743 1.00 97.62 88 ASN A N 1
ATOM 692 C CA . ASN A 1 88 ? -14.090 7.066 5.883 1.00 97.62 88 ASN A CA 1
ATOM 693 C C . ASN A 1 88 ? -14.036 6.157 7.121 1.00 97.62 88 ASN A C 1
ATOM 695 O O . ASN A 1 88 ? -13.720 6.615 8.217 1.00 97.62 88 ASN A O 1
ATOM 699 N N . LYS A 1 89 ? -14.267 4.849 6.951 1.00 96.56 89 LYS A N 1
ATOM 700 C CA . LYS A 1 89 ? -14.169 3.891 8.061 1.00 96.56 89 LYS A CA 1
ATOM 701 C C . LYS A 1 89 ? -12.738 3.729 8.574 1.00 96.56 89 LYS A C 1
ATOM 703 O O . LYS A 1 89 ? -12.547 3.696 9.785 1.00 96.56 89 LYS A O 1
ATOM 708 N N . ILE A 1 90 ? -11.734 3.759 7.694 1.00 97.38 90 ILE A N 1
ATOM 709 C CA . ILE A 1 90 ? -10.312 3.788 8.078 1.00 97.38 90 ILE A CA 1
ATOM 710 C C . ILE A 1 90 ? -10.010 4.977 9.003 1.00 97.38 90 ILE A C 1
ATOM 712 O O . ILE A 1 90 ? -9.361 4.797 10.033 1.00 97.38 90 ILE A O 1
ATOM 716 N N . LYS A 1 91 ? -10.507 6.179 8.681 1.00 97.25 91 LYS A N 1
ATOM 717 C CA . LYS A 1 91 ? -10.327 7.367 9.536 1.00 97.25 91 LYS A CA 1
ATOM 718 C C . LYS A 1 91 ? -10.964 7.184 10.915 1.00 97.25 91 LYS A C 1
ATOM 720 O O . LYS A 1 91 ? -10.361 7.569 11.914 1.00 97.25 91 LYS A O 1
ATOM 725 N N . ASN A 1 92 ? -12.138 6.556 10.986 1.00 95.44 92 ASN A N 1
ATOM 726 C CA . ASN A 1 92 ? -12.794 6.260 12.262 1.00 95.44 92 ASN A CA 1
ATOM 727 C C . ASN A 1 92 ? -11.978 5.271 13.109 1.00 95.44 92 ASN A C 1
ATOM 729 O O . ASN A 1 92 ? -11.795 5.515 14.301 1.00 95.44 92 ASN A O 1
ATOM 733 N N . CYS A 1 93 ? -11.422 4.212 12.503 1.00 94.94 93 CYS A N 1
ATOM 734 C CA . CYS A 1 93 ? -10.502 3.296 13.190 1.00 94.94 93 CYS A CA 1
ATOM 735 C C . CYS A 1 93 ? -9.287 4.045 13.751 1.00 94.94 93 CYS A C 1
ATOM 737 O O . CYS A 1 93 ? -8.934 3.873 14.915 1.00 94.94 93 CYS A O 1
ATOM 739 N N . GLN A 1 94 ? -8.660 4.902 12.938 1.00 95.50 94 GLN A N 1
ATOM 740 C CA . GLN A 1 94 ? -7.500 5.699 13.349 1.00 95.50 94 GLN A CA 1
ATOM 741 C C . GLN A 1 94 ? -7.826 6.640 14.508 1.00 95.50 94 GLN A C 1
ATOM 743 O O . GLN A 1 94 ? -7.031 6.764 15.440 1.00 95.50 94 GLN A O 1
ATOM 748 N N . LEU A 1 95 ? -8.992 7.287 14.468 1.00 95.75 95 LEU A N 1
ATOM 749 C CA . LEU A 1 95 ? -9.443 8.164 15.540 1.00 95.75 95 LEU A CA 1
ATOM 750 C C . LEU A 1 95 ? -9.644 7.387 16.845 1.00 95.75 95 LEU A C 1
ATOM 752 O O . LEU A 1 95 ? -9.177 7.841 17.889 1.00 95.75 95 LEU A O 1
ATOM 756 N N . LEU A 1 96 ? -10.286 6.215 16.790 1.00 94.44 96 LEU A N 1
ATOM 757 C CA . LEU A 1 96 ? -10.492 5.377 17.970 1.00 94.44 96 LEU A CA 1
ATOM 758 C C . LEU A 1 96 ? -9.159 4.892 18.558 1.00 94.44 96 LEU A C 1
ATOM 760 O O . LEU A 1 96 ? -8.927 5.047 19.755 1.00 94.44 96 LEU A O 1
ATOM 764 N N . LEU A 1 97 ? -8.253 4.394 17.712 1.00 93.50 97 LEU A N 1
ATOM 765 C CA . LEU A 1 97 ? -6.903 3.989 18.118 1.00 93.50 97 LEU A CA 1
ATOM 766 C C . LEU A 1 97 ? -6.136 5.153 18.760 1.00 93.50 97 LEU A C 1
ATOM 768 O O . LEU A 1 97 ? -5.520 4.987 19.809 1.00 93.50 97 LEU A O 1
ATOM 772 N N . SER A 1 98 ? -6.214 6.353 18.176 1.00 93.94 98 SER A N 1
ATOM 773 C CA . SER A 1 98 ? -5.584 7.553 18.735 1.00 93.94 98 SER A CA 1
ATOM 774 C C . SER A 1 98 ? -6.191 7.949 20.082 1.00 93.94 98 SER A C 1
ATOM 776 O O . SER A 1 98 ? -5.457 8.325 20.994 1.00 93.94 98 SER A O 1
ATOM 778 N N . LYS A 1 99 ? -7.517 7.856 20.232 1.00 93.25 99 LYS A N 1
ATOM 779 C CA . LYS A 1 99 ? -8.212 8.156 21.489 1.00 93.25 99 LYS A CA 1
ATOM 780 C C . LYS A 1 99 ? -7.794 7.185 22.593 1.00 93.25 99 LYS A C 1
ATOM 782 O O . LYS A 1 99 ? -7.457 7.641 23.681 1.00 93.25 99 LYS A O 1
ATOM 787 N N . ALA A 1 100 ? -7.752 5.888 22.298 1.00 90.44 100 ALA A N 1
ATOM 788 C CA . ALA A 1 100 ? -7.287 4.864 23.231 1.00 90.44 100 ALA A CA 1
ATOM 789 C C . ALA A 1 100 ? -5.822 5.088 23.635 1.00 90.44 100 ALA A C 1
ATOM 791 O O . ALA A 1 100 ? -5.501 5.113 24.821 1.00 90.44 100 ALA A O 1
ATOM 792 N N . ALA A 1 101 ? -4.950 5.381 22.663 1.00 89.69 101 ALA A N 1
ATOM 793 C CA . ALA A 1 101 ? -3.548 5.700 22.924 1.00 89.69 101 ALA A CA 1
ATOM 794 C C . ALA A 1 101 ? -3.377 6.939 23.820 1.00 89.69 101 ALA A C 1
ATOM 796 O O . ALA A 1 101 ? -2.559 6.922 24.734 1.00 89.69 101 ALA A O 1
ATOM 797 N N . LYS A 1 102 ? -4.165 8.002 23.595 1.00 91.38 102 LYS A N 1
ATOM 798 C CA . LYS A 1 102 ? -4.151 9.218 24.430 1.00 91.38 102 LYS A CA 1
ATOM 799 C C . LYS A 1 102 ? -4.693 8.977 25.838 1.00 91.38 102 LYS A C 1
ATOM 801 O O . LYS A 1 102 ? -4.207 9.596 26.777 1.00 91.38 102 LYS A O 1
ATOM 806 N N . ARG A 1 103 ? -5.707 8.118 25.970 1.00 90.81 103 ARG A N 1
ATOM 807 C CA . ARG A 1 103 ? -6.321 7.744 27.252 1.00 90.81 103 ARG A CA 1
ATOM 808 C C . ARG A 1 103 ? -5.412 6.820 28.071 1.00 90.81 103 ARG A C 1
ATOM 810 O O . ARG A 1 103 ? -5.508 6.815 29.289 1.00 90.81 103 ARG A O 1
ATOM 817 N N . GLY A 1 104 ? -4.523 6.070 27.413 1.00 85.81 104 GLY A N 1
ATOM 818 C CA . GLY A 1 104 ? -3.701 5.048 28.066 1.00 85.81 104 GLY A CA 1
ATOM 819 C C . GLY A 1 104 ? -4.521 3.837 28.521 1.00 85.81 104 GLY A C 1
ATOM 820 O O . GLY A 1 104 ? -4.125 3.125 29.439 1.00 85.81 104 GLY A O 1
ATOM 821 N N . GLU A 1 105 ? -5.677 3.624 27.894 1.00 85.94 105 GLU A N 1
ATOM 822 C CA . GLU A 1 105 ? -6.614 2.553 28.217 1.00 85.94 105 GLU A CA 1
ATOM 823 C C . GLU A 1 105 ? -6.893 1.710 26.977 1.00 85.94 105 GLU A C 1
ATOM 825 O O . GLU A 1 105 ? -6.787 2.178 25.838 1.00 85.94 105 GLU A O 1
ATOM 830 N N . SER A 1 106 ? -7.289 0.462 27.211 1.00 87.75 106 SER A N 1
ATOM 831 C CA . SER A 1 106 ? -7.696 -0.446 26.150 1.00 87.75 106 SER A CA 1
ATOM 832 C C . SER A 1 106 ? -8.980 0.033 25.464 1.00 87.75 106 SER A C 1
ATOM 834 O O . SER A 1 106 ? -9.766 0.828 25.994 1.00 87.75 106 SER A O 1
ATOM 836 N N . ILE A 1 107 ? -9.164 -0.431 24.230 1.00 91.75 107 ILE A N 1
ATOM 837 C CA . ILE A 1 107 ? -10.409 -0.235 23.490 1.00 91.75 107 ILE A CA 1
ATOM 838 C C . ILE A 1 107 ? -11.429 -1.229 24.039 1.00 91.75 107 ILE A C 1
ATOM 840 O O . ILE A 1 107 ? -11.139 -2.423 24.121 1.00 91.75 107 ILE A O 1
ATOM 844 N N . THR A 1 108 ? -12.617 -0.748 24.398 1.00 91.50 108 THR A N 1
ATOM 845 C CA . THR A 1 108 ? -13.703 -1.621 24.856 1.00 91.50 108 THR A CA 1
ATOM 846 C C . THR A 1 108 ? -14.439 -2.248 23.672 1.00 91.50 108 THR A C 1
ATOM 848 O O . THR A 1 108 ? -14.411 -1.726 22.555 1.00 91.50 108 THR A O 1
ATOM 851 N N . LEU A 1 109 ? -15.134 -3.364 23.915 1.00 90.25 109 LEU A N 1
ATOM 852 C CA . LEU A 1 109 ? -15.969 -4.010 22.897 1.00 90.25 109 LEU A CA 1
ATOM 853 C C . LEU A 1 109 ? -16.986 -3.025 22.305 1.00 90.25 109 LEU A C 1
ATOM 855 O O . LEU A 1 109 ? -17.131 -2.956 21.093 1.00 90.25 109 LEU A O 1
ATOM 859 N N . GLU A 1 110 ? -17.624 -2.219 23.148 1.00 90.56 110 GLU A N 1
ATOM 860 C CA . GLU A 1 110 ? -18.668 -1.278 22.737 1.00 90.56 110 GLU A CA 1
ATOM 861 C C . GLU A 1 110 ? -18.130 -0.140 21.852 1.00 90.56 110 GLU A C 1
ATOM 863 O O . GLU A 1 110 ? -18.790 0.283 20.903 1.00 90.56 110 GLU A O 1
ATOM 868 N N . GLU A 1 111 ? -16.890 0.309 22.090 1.00 91.62 111 GLU A N 1
ATOM 869 C CA . GLU A 1 111 ? -16.206 1.258 21.203 1.00 91.62 111 GLU A CA 1
ATOM 870 C C . GLU A 1 111 ? -15.827 0.612 19.852 1.00 91.62 111 GLU A C 1
ATOM 872 O O . GLU A 1 111 ? -15.863 1.277 18.812 1.00 91.62 111 GLU A O 1
ATOM 877 N N . ALA A 1 112 ? -15.452 -0.671 19.854 1.00 92.06 112 ALA A N 1
ATOM 878 C CA . ALA A 1 112 ? -14.925 -1.368 18.681 1.00 92.06 112 ALA A CA 1
ATOM 879 C C . ALA A 1 112 ? -16.005 -1.974 17.771 1.00 92.06 112 ALA A C 1
ATOM 881 O O . ALA A 1 112 ? -15.850 -1.952 16.550 1.00 92.06 112 ALA A O 1
ATOM 882 N N . GLU A 1 113 ? -17.085 -2.508 18.341 1.00 91.62 113 GLU A N 1
ATOM 883 C CA . GLU A 1 113 ? -18.067 -3.366 17.667 1.00 91.62 113 GLU A CA 1
ATOM 884 C C . GLU A 1 113 ? -18.658 -2.703 16.421 1.00 91.62 113 GLU A C 1
ATOM 886 O O . GLU A 1 113 ? -18.589 -3.262 15.323 1.00 91.62 113 GLU A O 1
ATOM 891 N N . GLN A 1 114 ? -19.148 -1.467 16.548 1.00 91.62 114 GLN A N 1
ATOM 892 C CA . GLN A 1 114 ? -19.740 -0.750 15.415 1.00 91.62 114 GLN A CA 1
ATOM 893 C C . GLN A 1 114 ? -18.725 -0.469 14.298 1.00 91.62 114 GLN A C 1
ATOM 895 O O . GLN A 1 114 ? -19.055 -0.518 13.107 1.00 91.62 114 GLN A O 1
ATOM 900 N N . ILE A 1 115 ? -17.479 -0.150 14.657 1.00 93.31 115 ILE A N 1
ATOM 901 C CA . ILE A 1 115 ? -16.431 0.148 13.678 1.00 93.31 115 ILE A CA 1
ATOM 902 C C . ILE A 1 115 ? -16.008 -1.135 12.962 1.00 93.31 115 ILE A C 1
ATOM 904 O O . ILE A 1 115 ? -15.945 -1.142 11.733 1.00 93.31 115 ILE A O 1
ATOM 908 N N . ILE A 1 116 ? -15.777 -2.216 13.709 1.00 92.12 116 ILE A N 1
ATOM 909 C CA . ILE A 1 116 ? -15.376 -3.518 13.170 1.00 92.12 116 ILE A CA 1
ATOM 910 C C . ILE A 1 116 ? -16.463 -4.073 12.256 1.00 92.12 116 ILE A C 1
ATOM 912 O O . ILE A 1 116 ? -16.155 -4.437 11.123 1.00 92.12 116 ILE A O 1
ATOM 916 N N . SER A 1 117 ? -17.720 -4.098 12.705 1.00 93.69 117 SER A N 1
ATOM 917 C CA . SER A 1 117 ? -18.842 -4.602 11.908 1.00 93.69 117 SER A CA 1
ATOM 918 C C . SER A 1 117 ? -18.979 -3.814 10.605 1.00 93.69 117 SER A C 1
ATOM 920 O O . SER A 1 117 ? -18.888 -4.387 9.521 1.00 93.69 117 SER A O 1
ATOM 922 N N . SER A 1 118 ? -19.054 -2.483 10.685 1.00 94.25 118 SER A N 1
ATOM 923 C CA . SER A 1 118 ? -19.247 -1.669 9.481 1.00 94.25 118 SER A CA 1
ATOM 924 C C . SER A 1 118 ? -18.054 -1.668 8.519 1.00 94.25 118 SER A C 1
ATOM 926 O O . SER A 1 118 ? -18.245 -1.485 7.317 1.00 94.25 118 SER A O 1
ATOM 928 N N . LEU A 1 119 ? -16.823 -1.851 9.009 1.00 95.06 119 LEU A N 1
ATOM 929 C CA . LEU A 1 119 ? -15.652 -2.018 8.147 1.00 95.06 119 LEU A CA 1
ATOM 930 C C . LEU A 1 119 ? -15.639 -3.404 7.488 1.00 95.06 119 LEU A C 1
ATOM 932 O O . LEU A 1 119 ? -15.333 -3.504 6.299 1.00 95.06 119 LEU A O 1
ATOM 936 N N . SER A 1 120 ? -16.022 -4.442 8.234 1.00 94.06 120 SER A N 1
ATOM 937 C CA . SER A 1 120 ? -16.131 -5.816 7.731 1.00 94.06 120 SER A CA 1
ATOM 938 C C . SER A 1 120 ? -17.161 -5.915 6.606 1.00 94.06 120 SER A C 1
ATOM 940 O O . SER A 1 120 ? -16.871 -6.516 5.576 1.00 94.06 120 SER A O 1
ATOM 942 N N . ASP A 1 121 ? -18.305 -5.238 6.733 1.00 96.25 121 ASP A N 1
ATOM 943 C CA . ASP A 1 121 ? -19.331 -5.192 5.683 1.00 96.25 121 ASP A CA 1
ATOM 944 C C . ASP A 1 121 ? -18.805 -4.585 4.374 1.00 96.25 121 ASP A C 1
ATOM 946 O O . ASP A 1 121 ? -19.114 -5.059 3.281 1.00 96.25 121 ASP A O 1
ATOM 950 N N . LEU A 1 122 ? -17.996 -3.523 4.458 1.00 96.44 122 LEU A N 1
ATOM 951 C CA . LEU A 1 122 ? -17.397 -2.901 3.273 1.00 96.44 122 LEU A CA 1
ATOM 952 C C . LEU A 1 122 ? -16.315 -3.781 2.646 1.00 96.44 122 LEU A C 1
ATOM 954 O O . LEU A 1 122 ? -16.199 -3.821 1.423 1.00 96.44 122 LEU A O 1
ATOM 958 N N . ILE A 1 123 ? -15.536 -4.486 3.468 1.00 94.44 123 ILE A N 1
ATOM 959 C CA . ILE A 1 123 ? -14.554 -5.466 2.996 1.00 94.44 123 ILE A CA 1
ATOM 960 C C . ILE A 1 123 ? -15.265 -6.616 2.281 1.00 94.44 123 ILE A C 1
ATOM 962 O O . ILE A 1 123 ? -14.839 -7.008 1.198 1.00 94.44 123 ILE A O 1
ATOM 966 N N . PHE A 1 124 ? -16.376 -7.106 2.831 1.00 93.81 124 PHE A N 1
ATOM 967 C CA . PHE A 1 124 ? -17.180 -8.139 2.189 1.00 93.81 124 PHE A CA 1
ATOM 968 C C . PHE A 1 124 ? -17.742 -7.662 0.844 1.00 93.81 124 PHE A C 1
ATOM 970 O O . PHE A 1 124 ? -17.620 -8.365 -0.150 1.00 93.81 124 PHE A O 1
ATOM 977 N N . LYS A 1 125 ? -18.256 -6.427 0.764 1.00 94.12 125 LYS A N 1
ATOM 978 C CA . LYS A 1 125 ? -18.687 -5.827 -0.515 1.00 94.12 125 LYS A CA 1
ATOM 979 C C . LYS A 1 125 ? -17.560 -5.721 -1.540 1.00 94.12 125 LYS A C 1
ATOM 981 O O . LYS A 1 125 ? -17.801 -5.893 -2.729 1.00 94.12 125 LYS A O 1
ATOM 986 N N . ALA A 1 126 ? -16.339 -5.418 -1.103 1.00 92.81 126 ALA A N 1
ATOM 987 C CA . ALA A 1 126 ? -15.184 -5.386 -1.993 1.00 92.81 126 ALA A CA 1
ATOM 988 C C . ALA A 1 126 ? -14.843 -6.788 -2.530 1.00 92.81 126 ALA A C 1
ATOM 990 O O . ALA A 1 126 ? -14.554 -6.938 -3.715 1.00 92.81 126 ALA A O 1
ATOM 991 N N . GLN A 1 127 ? -14.929 -7.815 -1.680 1.00 90.81 127 GLN A N 1
ATOM 992 C CA . GLN A 1 127 ? -14.742 -9.212 -2.084 1.00 90.81 127 GLN A CA 1
ATOM 993 C C . GLN A 1 127 ? -15.837 -9.692 -3.045 1.00 90.81 127 GLN A C 1
ATOM 995 O O . GLN A 1 127 ? -15.522 -10.336 -4.042 1.00 90.81 127 GLN A O 1
ATOM 1000 N N . ASP A 1 128 ? -17.097 -9.338 -2.781 1.00 90.00 128 ASP A N 1
ATOM 1001 C CA . ASP A 1 128 ? -18.252 -9.652 -3.634 1.00 90.00 128 ASP A CA 1
ATOM 1002 C C . ASP A 1 128 ? -18.153 -8.977 -5.012 1.00 90.00 128 ASP A C 1
ATOM 1004 O O . ASP A 1 128 ? -18.497 -9.561 -6.034 1.00 90.00 128 ASP A O 1
ATOM 1008 N N . ALA A 1 129 ? -17.548 -7.786 -5.072 1.00 87.75 129 ALA A N 1
ATOM 1009 C CA . ALA A 1 129 ? -17.184 -7.122 -6.324 1.00 87.75 129 ALA A CA 1
ATOM 1010 C C . ALA A 1 129 ? -15.978 -7.765 -7.050 1.00 87.75 129 ALA A C 1
ATOM 1012 O O . ALA A 1 129 ? -15.465 -7.186 -8.009 1.00 87.75 129 ALA A O 1
ATOM 1013 N N . HIS A 1 130 ? -15.513 -8.937 -6.601 1.00 82.56 130 HIS A N 1
ATOM 1014 C CA . HIS A 1 130 ? -14.370 -9.682 -7.133 1.00 82.56 130 HIS A CA 1
ATOM 1015 C C . HIS A 1 130 ? -13.053 -8.894 -7.157 1.00 82.56 130 HIS A C 1
ATOM 1017 O O . HIS A 1 130 ? -12.217 -9.079 -8.043 1.00 82.56 130 HIS A O 1
ATOM 1023 N N . TYR A 1 131 ? -12.832 -8.023 -6.171 1.00 86.88 131 TYR A N 1
ATOM 1024 C CA . TYR A 1 131 ? -11.538 -7.366 -5.993 1.00 86.88 131 TYR A CA 1
ATOM 1025 C C . TYR A 1 131 ? -10.526 -8.363 -5.427 1.00 86.88 131 TYR A C 1
ATOM 1027 O O . TYR A 1 131 ? -10.329 -8.470 -4.220 1.00 86.88 131 TYR A O 1
ATOM 1035 N N . ASP A 1 132 ? -9.889 -9.125 -6.312 1.00 84.44 132 ASP A N 1
ATOM 1036 C CA . ASP A 1 132 ? -8.869 -10.098 -5.939 1.00 84.44 132 ASP A CA 1
ATOM 1037 C C . ASP A 1 132 ? -7.506 -9.416 -5.745 1.00 84.44 132 ASP A C 1
ATOM 1039 O O . ASP A 1 132 ? -6.785 -9.104 -6.697 1.00 84.44 132 ASP A O 1
ATOM 1043 N N . ILE A 1 133 ? -7.140 -9.228 -4.474 1.00 81.44 133 ILE A N 1
ATOM 1044 C CA . ILE A 1 133 ? -5.862 -8.643 -4.054 1.00 81.44 133 ILE A CA 1
ATOM 1045 C C . ILE A 1 133 ? -4.669 -9.416 -4.636 1.00 81.44 133 ILE A C 1
ATOM 1047 O O . ILE A 1 133 ? -3.678 -8.792 -5.023 1.00 81.44 133 ILE A O 1
ATOM 1051 N N . ALA A 1 134 ? -4.735 -10.750 -4.701 1.00 82.62 134 ALA A N 1
ATOM 1052 C CA . ALA A 1 134 ? -3.635 -11.566 -5.207 1.00 82.62 134 ALA A CA 1
ATOM 1053 C C . ALA A 1 134 ? -3.442 -11.340 -6.709 1.00 82.62 134 ALA A C 1
ATOM 1055 O O . ALA A 1 134 ? -2.315 -11.116 -7.161 1.00 82.62 134 ALA A O 1
ATOM 1056 N N . THR A 1 135 ? -4.543 -11.306 -7.462 1.00 84.31 135 THR A N 1
ATOM 1057 C CA . THR A 1 135 ? -4.521 -10.991 -8.893 1.00 84.31 135 THR A CA 1
ATOM 1058 C C . THR A 1 135 ? -3.991 -9.579 -9.140 1.00 84.31 135 THR A C 1
ATOM 1060 O O . THR A 1 135 ? -3.044 -9.420 -9.910 1.00 84.31 135 THR A O 1
ATOM 1063 N N . THR A 1 136 ? -4.501 -8.555 -8.443 1.00 84.25 136 THR A N 1
ATOM 1064 C CA . THR A 1 136 ? -3.998 -7.179 -8.606 1.00 84.25 136 THR A CA 1
ATOM 1065 C C . THR A 1 136 ? -2.503 -7.077 -8.295 1.00 84.25 136 THR A C 1
ATOM 1067 O O . THR A 1 136 ? -1.757 -6.441 -9.041 1.00 84.25 136 THR A O 1
ATOM 1070 N N . MET A 1 137 ? -2.037 -7.733 -7.228 1.00 82.81 137 MET A N 1
ATOM 1071 C CA . MET A 1 137 ? -0.619 -7.755 -6.864 1.00 82.81 137 MET A CA 1
ATOM 1072 C C . MET A 1 137 ? 0.238 -8.410 -7.954 1.00 82.81 137 MET A C 1
ATOM 1074 O O . MET A 1 137 ? 1.302 -7.893 -8.301 1.00 82.81 137 MET A O 1
ATOM 1078 N N . MET A 1 138 ? -0.225 -9.524 -8.525 1.00 85.75 138 MET A N 1
ATOM 1079 C CA . MET A 1 138 ? 0.475 -10.224 -9.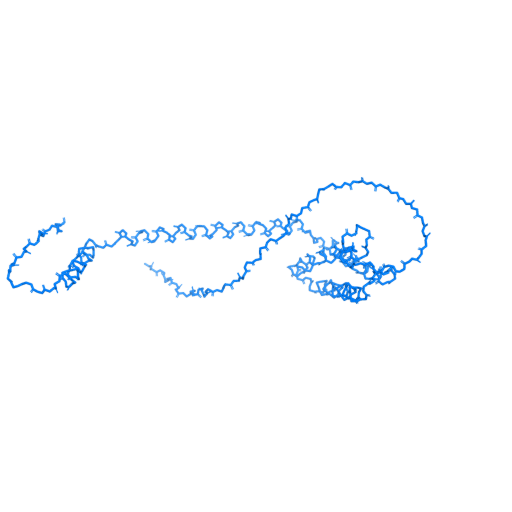601 1.00 85.75 138 MET A CA 1
ATOM 1080 C C . MET A 1 138 ? 0.533 -9.385 -10.886 1.00 85.75 138 MET A C 1
ATOM 1082 O O . MET A 1 138 ? 1.589 -9.307 -11.516 1.00 85.75 138 MET A O 1
ATOM 1086 N N . THR A 1 139 ? -0.554 -8.692 -11.238 1.00 87.12 139 THR A N 1
ATOM 1087 C CA . THR A 1 139 ? -0.589 -7.752 -12.368 1.00 87.12 139 THR A CA 1
ATOM 1088 C C . THR A 1 139 ? 0.382 -6.590 -12.163 1.00 87.12 139 THR A C 1
ATOM 1090 O O . THR A 1 139 ? 1.188 -6.300 -13.046 1.00 87.12 139 THR A O 1
ATOM 1093 N N . MET A 1 140 ? 0.377 -5.960 -10.984 1.00 86.00 140 MET A N 1
ATOM 1094 C CA . MET A 1 140 ? 1.314 -4.877 -10.665 1.00 86.00 140 MET A CA 1
ATOM 1095 C C . MET A 1 140 ? 2.771 -5.346 -10.734 1.00 86.00 140 MET A C 1
ATOM 1097 O O . MET A 1 140 ? 3.610 -4.653 -11.305 1.00 86.00 140 MET A O 1
ATOM 1101 N N . LYS A 1 141 ? 3.073 -6.548 -10.226 1.00 92.50 141 LYS A N 1
ATOM 1102 C CA . LYS A 1 141 ? 4.405 -7.154 -10.343 1.00 92.50 141 LYS A CA 1
ATOM 1103 C C . LYS A 1 141 ? 4.826 -7.325 -11.804 1.00 92.50 141 LYS A C 1
ATOM 1105 O O . LYS A 1 141 ? 5.949 -6.973 -12.151 1.00 92.50 141 LYS A O 1
ATOM 1110 N N . SER A 1 142 ? 3.932 -7.825 -12.656 1.00 94.81 142 SER A N 1
ATOM 1111 C CA . SER A 1 142 ? 4.203 -7.972 -14.089 1.00 94.81 142 SER A CA 1
ATOM 1112 C C . SER A 1 142 ? 4.476 -6.620 -14.763 1.00 94.81 142 SER A C 1
ATOM 1114 O O . SER A 1 142 ? 5.418 -6.505 -15.545 1.00 94.81 142 SER A O 1
ATOM 1116 N N . HIS A 1 143 ? 3.719 -5.574 -14.416 1.00 93.81 143 HIS A N 1
ATOM 1117 C CA . HIS A 1 143 ? 3.965 -4.223 -14.928 1.00 93.81 143 HIS A CA 1
ATOM 1118 C C . HIS A 1 143 ? 5.330 -3.668 -14.499 1.00 93.81 143 HIS A C 1
ATOM 1120 O O . HIS A 1 143 ? 6.022 -3.072 -15.323 1.00 93.81 143 HIS A O 1
ATOM 1126 N N . ILE A 1 144 ? 5.731 -3.878 -13.241 1.00 96.56 144 ILE A N 1
ATOM 1127 C CA . ILE A 1 144 ? 7.049 -3.466 -12.738 1.00 96.56 144 ILE A CA 1
ATOM 1128 C C . ILE A 1 144 ? 8.159 -4.167 -13.525 1.00 96.56 144 ILE A C 1
ATOM 1130 O O . ILE A 1 144 ? 9.039 -3.491 -14.049 1.00 96.56 144 ILE A O 1
ATOM 1134 N N . GLN A 1 145 ? 8.067 -5.488 -13.697 1.00 97.19 145 GLN A N 1
ATOM 1135 C CA . GLN A 1 145 ? 9.053 -6.260 -14.462 1.00 97.19 145 GLN A CA 1
ATOM 1136 C C . GLN A 1 145 ? 9.182 -5.752 -15.904 1.00 97.19 145 GLN A C 1
ATOM 1138 O O . GLN A 1 145 ? 10.286 -5.514 -16.387 1.00 97.19 145 GLN A O 1
ATOM 1143 N N . ALA A 1 146 ? 8.059 -5.481 -16.575 1.00 97.25 146 ALA A N 1
ATOM 1144 C CA . ALA A 1 146 ? 8.077 -4.928 -17.927 1.00 97.25 146 ALA A CA 1
ATOM 1145 C C . ALA A 1 146 ? 8.733 -3.532 -17.997 1.00 97.25 146 ALA A C 1
ATOM 1147 O O . ALA A 1 146 ? 9.370 -3.187 -18.995 1.00 97.25 146 ALA A O 1
ATOM 1148 N N . LEU A 1 147 ? 8.577 -2.701 -16.961 1.00 97.88 147 LEU A N 1
ATOM 1149 C CA . LEU A 1 147 ? 9.230 -1.390 -16.881 1.00 97.88 147 LEU A CA 1
ATOM 1150 C C . LEU A 1 147 ? 10.735 -1.506 -16.603 1.00 97.88 147 LEU A C 1
ATOM 1152 O O . LEU A 1 147 ? 11.522 -0.757 -17.190 1.00 97.88 147 LEU A O 1
ATOM 1156 N N . GLU A 1 148 ? 11.145 -2.449 -15.758 1.00 98.12 148 GLU A N 1
ATOM 1157 C CA . GLU A 1 148 ? 12.554 -2.757 -15.493 1.00 98.12 148 GLU A CA 1
ATOM 1158 C C . GLU A 1 148 ? 13.259 -3.238 -16.766 1.00 98.12 148 GLU A C 1
ATOM 1160 O O . GLU A 1 148 ? 14.318 -2.718 -17.124 1.00 98.12 148 GLU A O 1
ATOM 1165 N N . GLU A 1 149 ? 12.635 -4.152 -17.513 1.00 98.00 149 GLU A N 1
ATOM 1166 C CA . GLU A 1 149 ? 13.155 -4.655 -18.788 1.00 98.00 149 GLU A CA 1
ATOM 1167 C C . GLU A 1 149 ? 13.350 -3.530 -19.812 1.00 98.00 149 GLU A C 1
ATOM 1169 O O . GLU A 1 149 ? 14.406 -3.435 -20.445 1.00 98.00 149 GLU A O 1
ATOM 1174 N N . ARG A 1 150 ? 12.369 -2.625 -19.943 1.00 97.25 150 ARG A N 1
ATOM 1175 C CA . ARG A 1 150 ? 12.478 -1.455 -20.834 1.00 97.25 150 ARG A CA 1
ATOM 1176 C C . ARG A 1 150 ? 13.595 -0.508 -20.410 1.00 97.25 150 ARG A C 1
ATOM 1178 O O . ARG A 1 150 ? 14.328 -0.015 -21.264 1.00 97.25 150 ARG A O 1
ATOM 1185 N N . THR A 1 151 ? 13.744 -0.264 -19.111 1.00 98.06 151 THR A N 1
ATOM 1186 C CA . THR A 1 151 ? 14.802 0.605 -18.572 1.00 98.06 151 THR A CA 1
ATOM 1187 C C . THR A 1 151 ? 16.183 0.007 -18.825 1.00 98.06 151 THR A C 1
ATOM 1189 O O . THR A 1 151 ? 17.108 0.714 -19.232 1.00 98.06 151 THR A O 1
ATOM 1192 N N . ASN A 1 152 ? 16.320 -1.309 -18.659 1.00 97.81 152 ASN A N 1
ATOM 1193 C CA . ASN A 1 152 ? 17.552 -2.019 -18.969 1.00 97.81 152 ASN A CA 1
ATOM 1194 C C . ASN A 1 152 ? 17.885 -1.935 -20.468 1.00 97.81 152 ASN A C 1
ATOM 1196 O O . ASN A 1 152 ? 19.003 -1.574 -20.830 1.00 97.81 152 ASN A O 1
ATOM 1200 N N . ALA A 1 153 ? 16.907 -2.172 -21.348 1.00 97.75 153 ALA A N 1
ATOM 1201 C CA . ALA A 1 153 ? 17.096 -2.045 -22.793 1.00 97.75 153 ALA A CA 1
ATOM 1202 C C . ALA A 1 153 ? 17.522 -0.622 -23.202 1.00 97.75 153 ALA A C 1
ATOM 1204 O O . ALA A 1 153 ? 18.470 -0.459 -23.972 1.00 97.75 153 ALA A O 1
ATOM 1205 N N . ALA A 1 154 ? 16.880 0.409 -22.644 1.00 97.19 154 ALA A N 1
ATOM 1206 C CA . ALA A 1 154 ? 17.248 1.804 -22.881 1.00 97.19 154 ALA A CA 1
ATOM 1207 C C . ALA A 1 154 ? 18.667 2.124 -22.377 1.00 97.19 154 ALA A C 1
ATOM 1209 O O . ALA A 1 154 ? 19.421 2.832 -23.045 1.00 97.19 154 ALA A O 1
ATOM 1210 N N . THR A 1 155 ? 19.064 1.557 -21.235 1.00 97.81 155 THR A N 1
ATOM 1211 C CA . THR A 1 155 ? 20.422 1.703 -20.691 1.00 97.81 155 THR A CA 1
ATOM 1212 C C . THR A 1 155 ? 21.457 1.085 -21.629 1.00 97.81 155 THR A C 1
ATOM 1214 O O . THR A 1 155 ? 22.443 1.739 -21.961 1.00 97.81 155 THR A O 1
ATOM 1217 N N . VAL A 1 156 ? 21.206 -0.130 -22.130 1.00 98.00 156 VAL A N 1
ATOM 1218 C CA . VAL A 1 156 ? 22.075 -0.807 -23.110 1.00 98.00 156 VAL A CA 1
ATOM 1219 C C . VAL A 1 156 ? 22.183 -0.010 -24.415 1.00 98.00 156 VAL A C 1
ATOM 1221 O O . VAL A 1 156 ? 23.266 0.118 -24.981 1.00 98.00 156 VAL A O 1
ATOM 1224 N N . GLN A 1 157 ? 21.082 0.568 -24.898 1.00 97.50 157 GLN A N 1
ATOM 1225 C CA . GLN A 1 157 ? 21.124 1.433 -26.080 1.00 97.50 157 GLN A CA 1
ATOM 1226 C C . GLN A 1 157 ? 21.942 2.704 -25.825 1.00 97.50 157 GLN A C 1
ATOM 1228 O O . GLN A 1 157 ? 22.762 3.088 -26.658 1.00 97.50 157 GLN A O 1
ATOM 1233 N N . SER A 1 158 ? 21.768 3.337 -24.664 1.00 96.31 158 SER A N 1
ATOM 1234 C CA . SER A 1 158 ? 22.517 4.539 -24.297 1.00 96.31 158 SER A CA 1
ATOM 1235 C C . SER A 1 158 ? 24.022 4.281 -24.198 1.00 96.31 158 SER A C 1
ATOM 1237 O O . SER A 1 158 ? 24.807 5.134 -24.613 1.00 96.31 158 SER A O 1
ATOM 1239 N N . THR A 1 159 ? 24.445 3.131 -23.663 1.00 96.19 159 THR A N 1
ATOM 1240 C CA . THR A 1 159 ? 25.871 2.778 -23.589 1.00 96.19 159 THR A CA 1
ATOM 1241 C C . THR A 1 159 ? 26.449 2.500 -24.971 1.00 96.19 159 THR A C 1
ATOM 1243 O O . THR A 1 159 ? 27.534 2.995 -25.273 1.00 96.19 159 THR A O 1
ATOM 1246 N N . LEU A 1 160 ? 25.709 1.805 -25.842 1.00 96.06 160 LEU A N 1
ATOM 1247 C CA . LEU A 1 160 ? 26.110 1.572 -27.230 1.00 96.06 160 LEU A CA 1
ATOM 1248 C C . LEU A 1 160 ? 26.286 2.889 -27.993 1.00 96.06 160 LEU A C 1
ATOM 1250 O O . LEU A 1 160 ? 27.301 3.080 -28.657 1.00 96.06 160 LEU A O 1
ATOM 1254 N N . PHE A 1 161 ? 25.334 3.821 -27.886 1.00 95.50 161 PHE A N 1
ATOM 1255 C CA . PHE A 1 161 ? 25.469 5.133 -28.521 1.00 95.50 161 PHE A CA 1
ATOM 1256 C C . PHE A 1 161 ? 26.659 5.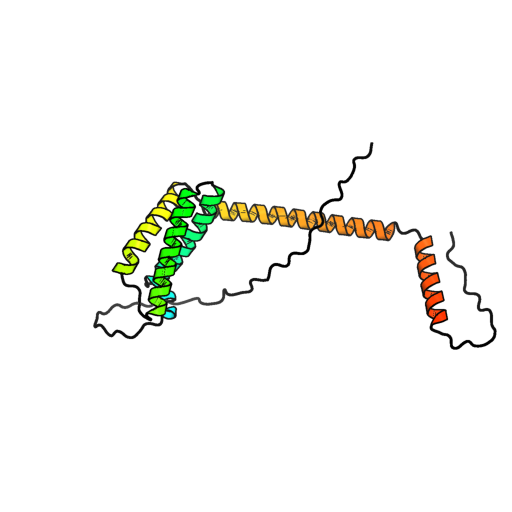916 -27.963 1.00 95.50 161 PHE A C 1
ATOM 1258 O O . PHE A 1 161 ? 27.397 6.524 -28.736 1.00 95.50 161 PHE A O 1
ATOM 1265 N N . GLY A 1 162 ? 26.894 5.856 -26.649 1.00 92.88 162 GLY A N 1
ATOM 1266 C CA . GLY A 1 162 ? 28.083 6.444 -26.032 1.00 92.88 162 GLY A CA 1
ATOM 1267 C C . GLY A 1 162 ? 29.384 5.870 -26.600 1.00 92.88 162 GLY A C 1
ATOM 1268 O O . GLY A 1 162 ? 30.299 6.626 -26.926 1.00 92.88 162 GLY A O 1
ATOM 1269 N N . GLN A 1 163 ? 29.446 4.549 -26.786 1.00 91.88 163 GLN A N 1
ATOM 1270 C CA . GLN A 1 163 ? 30.591 3.877 -27.394 1.00 91.88 163 GLN A CA 1
ATOM 1271 C C . GLN A 1 163 ? 30.773 4.277 -28.862 1.00 91.88 163 GLN A C 1
ATOM 1273 O O . GLN A 1 163 ? 31.869 4.673 -29.246 1.00 91.88 163 GLN A O 1
ATOM 1278 N N . LEU A 1 164 ? 29.706 4.251 -29.663 1.00 91.75 164 LEU A N 1
ATOM 1279 C CA . LEU A 1 164 ? 29.756 4.646 -31.072 1.00 91.75 164 LEU A CA 1
ATOM 1280 C C . LEU A 1 164 ? 30.227 6.093 -31.242 1.00 91.75 164 LEU A C 1
ATOM 1282 O O . LEU A 1 164 ? 31.026 6.374 -32.128 1.00 91.75 164 LEU A O 1
ATOM 1286 N N . VAL A 1 165 ? 29.784 7.015 -30.381 1.00 88.81 165 VAL A N 1
ATOM 1287 C CA . VAL A 1 165 ? 30.254 8.409 -30.398 1.00 88.81 165 VAL A CA 1
ATOM 1288 C C . VAL A 1 165 ? 31.737 8.499 -30.038 1.00 88.81 165 VAL A C 1
ATOM 1290 O O . VAL A 1 165 ? 32.466 9.254 -30.678 1.00 88.81 165 VAL A O 1
ATOM 1293 N N . ALA A 1 166 ? 32.203 7.728 -29.051 1.00 85.44 166 ALA A N 1
ATOM 1294 C CA . ALA A 1 166 ? 33.615 7.692 -28.679 1.00 85.44 166 ALA A CA 1
ATOM 1295 C C . ALA A 1 166 ? 34.501 7.108 -29.796 1.00 85.44 166 ALA A C 1
ATOM 1297 O O . ALA A 1 166 ? 35.591 7.624 -30.041 1.00 85.44 166 ALA A O 1
ATOM 1298 N N . GLU A 1 167 ? 34.026 6.074 -30.494 1.00 82.00 167 GLU A N 1
ATOM 1299 C CA . GLU A 1 167 ? 34.710 5.447 -31.632 1.00 82.00 167 GLU A CA 1
ATOM 1300 C C . GLU A 1 167 ? 34.684 6.319 -32.894 1.00 82.00 167 GLU A C 1
ATOM 1302 O O . GLU A 1 167 ? 35.655 6.347 -33.649 1.00 82.00 167 GLU A O 1
ATOM 1307 N N . ALA A 1 168 ? 33.604 7.074 -33.115 1.00 83.75 168 ALA A N 1
ATOM 1308 C CA . ALA A 1 168 ? 33.453 7.967 -34.262 1.00 83.75 168 ALA A CA 1
ATOM 1309 C C . ALA A 1 168 ? 34.303 9.247 -34.167 1.00 83.75 168 ALA A C 1
ATOM 1311 O O . ALA A 1 168 ? 34.342 10.020 -35.128 1.00 83.75 168 ALA A O 1
ATOM 1312 N N . LEU A 1 169 ? 34.986 9.498 -33.040 1.00 76.62 169 LEU A N 1
ATOM 1313 C CA . LEU A 1 169 ? 35.879 10.647 -32.906 1.00 76.62 169 LEU A CA 1
ATOM 1314 C C . LEU A 1 169 ? 37.010 10.561 -33.947 1.00 76.62 169 LEU A C 1
ATOM 1316 O O . LEU A 1 169 ? 37.824 9.635 -33.903 1.00 76.62 169 LEU A O 1
ATOM 1320 N N . PRO A 1 170 ? 37.125 11.541 -34.867 1.00 74.75 170 PRO A N 1
ATOM 1321 C CA . PRO A 1 170 ? 38.172 11.523 -35.876 1.00 74.75 170 PRO A CA 1
ATOM 1322 C C . PRO A 1 170 ? 39.559 11.505 -35.227 1.00 74.75 170 PRO A C 1
ATOM 1324 O O . PRO A 1 170 ? 39.814 12.241 -34.269 1.00 74.75 170 PRO A O 1
ATOM 1327 N N . LYS A 1 171 ? 40.499 10.740 -35.799 1.00 68.56 171 LYS A N 1
ATOM 1328 C CA . LYS A 1 171 ? 41.902 10.692 -35.337 1.00 68.56 171 LYS A CA 1
ATOM 1329 C C . LYS A 1 171 ? 42.528 12.092 -35.203 1.00 68.56 171 LYS A C 1
ATOM 1331 O O . LYS A 1 171 ? 43.328 12.327 -34.301 1.00 68.56 171 LYS A O 1
ATOM 1336 N N . SER A 1 172 ? 42.124 13.047 -36.045 1.00 72.25 172 SER A N 1
ATOM 1337 C CA . SER A 1 172 ? 42.573 14.445 -35.982 1.00 72.25 172 SER A CA 1
ATOM 1338 C C . SER A 1 172 ? 42.225 15.141 -34.659 1.00 72.25 172 SER A C 1
ATOM 1340 O O . SER A 1 172 ? 43.018 15.939 -34.162 1.00 72.25 172 SER A O 1
ATOM 1342 N N . LEU A 1 173 ? 41.085 14.806 -34.048 1.00 78.38 173 LEU A N 1
ATOM 1343 C CA . LEU A 1 173 ? 40.626 15.364 -32.773 1.00 78.38 173 LEU A CA 1
ATOM 1344 C C . LEU A 1 173 ? 41.422 14.777 -31.596 1.00 78.38 173 LEU A C 1
ATOM 1346 O O . LEU A 1 173 ? 41.760 15.489 -30.651 1.00 78.38 173 LEU A O 1
ATOM 1350 N N . HIS A 1 174 ? 41.826 13.507 -31.701 1.00 79.56 174 HIS A N 1
ATOM 1351 C CA . HIS A 1 174 ? 42.787 12.902 -30.779 1.00 79.56 174 HIS A CA 1
ATOM 1352 C C . HIS A 1 174 ? 44.153 13.604 -30.844 1.00 79.56 174 HIS A C 1
ATOM 1354 O O . HIS A 1 174 ? 44.668 14.020 -29.804 1.00 79.56 174 HIS A O 1
ATOM 1360 N N . CYS A 1 175 ? 44.714 13.806 -32.046 1.00 82.19 175 CYS A N 1
ATOM 1361 C CA . CYS A 1 175 ? 46.000 14.499 -32.199 1.00 82.19 175 CYS A CA 1
ATOM 1362 C C . CYS A 1 175 ? 45.906 15.963 -31.695 1.00 82.19 175 CYS A C 1
ATOM 1364 O O . CYS A 1 175 ? 46.844 16.458 -31.067 1.00 82.19 175 CYS A O 1
ATOM 1366 N N . LEU A 1 176 ? 44.764 16.645 -31.884 1.00 86.00 176 LEU A N 1
ATOM 1367 C CA . LEU A 1 176 ? 44.523 17.984 -31.328 1.00 86.00 176 LEU A CA 1
ATOM 1368 C C . LEU A 1 176 ? 44.517 17.984 -29.792 1.00 86.00 176 LEU A C 1
ATOM 1370 O O . LEU A 1 176 ? 45.169 18.835 -29.188 1.00 86.00 176 LEU A O 1
ATOM 1374 N N . LYS A 1 177 ? 43.839 17.017 -29.156 1.00 83.19 177 LYS A N 1
ATOM 1375 C CA . LYS A 1 177 ? 43.837 16.860 -27.692 1.00 83.19 177 LYS A CA 1
ATOM 1376 C C . LYS A 1 177 ? 45.259 16.707 -27.154 1.00 83.19 177 LYS A C 1
ATOM 1378 O O . LYS A 1 177 ? 45.648 17.437 -26.250 1.00 83.19 177 LYS A O 1
ATOM 1383 N N . VAL A 1 178 ? 46.041 15.796 -27.739 1.00 87.44 178 VAL A N 1
ATOM 1384 C CA . VAL A 1 178 ? 47.437 15.545 -27.338 1.00 87.44 178 VAL A CA 1
ATOM 1385 C C . VAL A 1 178 ? 48.286 16.808 -27.479 1.00 87.44 178 VAL A C 1
ATOM 1387 O O . VAL A 1 178 ? 49.025 17.150 -26.556 1.00 87.44 178 VAL A O 1
ATOM 1390 N N . LYS A 1 179 ? 48.146 17.539 -28.594 1.00 89.12 179 LYS A N 1
ATOM 1391 C CA . LYS A 1 179 ? 48.873 18.793 -28.818 1.00 89.12 179 LYS A CA 1
ATOM 1392 C C . LYS A 1 179 ? 48.542 19.840 -27.754 1.00 89.12 179 LYS A C 1
ATOM 1394 O O . LYS A 1 179 ? 49.457 20.388 -27.151 1.00 89.12 179 LYS A O 1
ATOM 1399 N N . LEU A 1 180 ? 47.258 20.071 -27.480 1.00 88.69 180 LEU A N 1
ATOM 1400 C CA . LEU A 1 180 ? 46.821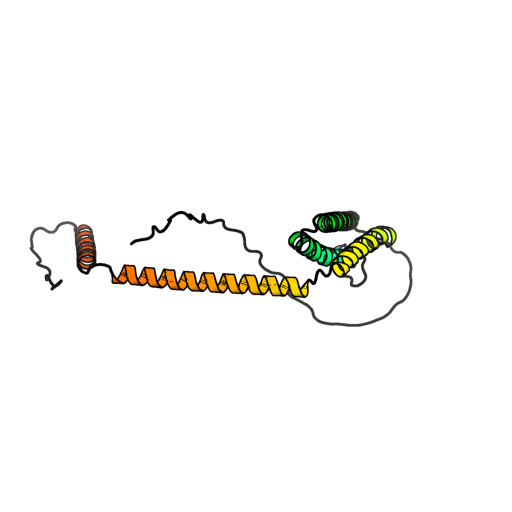 21.044 -26.475 1.00 88.69 180 LEU A CA 1
ATOM 1401 C C . LEU A 1 180 ? 47.296 20.672 -25.064 1.00 88.69 180 LEU A C 1
ATOM 1403 O O . LEU A 1 180 ? 47.757 21.541 -24.330 1.00 88.69 180 LEU A O 1
ATOM 1407 N N . THR A 1 181 ? 47.235 19.389 -24.688 1.00 88.94 181 THR A N 1
ATOM 1408 C CA . THR A 1 181 ? 47.760 18.916 -23.397 1.00 88.94 181 THR A CA 1
ATOM 1409 C C . THR A 1 181 ? 49.271 19.128 -23.292 1.00 88.94 181 THR A C 1
ATOM 1411 O O . THR A 1 181 ? 49.750 19.587 -22.258 1.00 88.94 181 THR A O 1
ATOM 1414 N N . ASN A 1 182 ? 50.024 18.843 -24.356 1.00 90.81 182 ASN A N 1
ATOM 1415 C CA . ASN A 1 182 ? 51.468 19.060 -24.388 1.00 90.81 182 ASN A CA 1
ATOM 1416 C C . ASN A 1 182 ? 51.836 20.553 -24.319 1.00 90.81 182 ASN A C 1
ATOM 1418 O O . ASN A 1 182 ? 52.727 20.930 -23.561 1.00 90.81 182 ASN A O 1
ATOM 1422 N N . ASP A 1 183 ? 51.135 21.410 -25.062 1.00 88.62 183 ASP A N 1
ATOM 1423 C CA . ASP A 1 183 ? 51.357 22.860 -25.048 1.00 88.62 183 ASP A CA 1
ATOM 1424 C C . ASP A 1 183 ? 51.040 23.458 -23.667 1.00 88.62 183 ASP A C 1
ATOM 1426 O O . ASP A 1 183 ? 51.794 24.289 -23.161 1.00 88.62 183 ASP A O 1
ATOM 1430 N N . TRP A 1 184 ? 49.974 22.985 -23.012 1.00 86.50 184 TRP A N 1
ATOM 1431 C CA . TRP A 1 184 ? 49.627 23.377 -21.645 1.00 86.50 184 TRP A CA 1
ATOM 1432 C C . TRP A 1 184 ? 50.685 22.928 -20.630 1.00 86.50 184 TRP A C 1
ATOM 1434 O O . TRP A 1 184 ? 51.157 23.743 -19.838 1.00 86.50 184 TRP A O 1
ATOM 1444 N N . LEU A 1 185 ? 51.138 21.669 -20.693 1.00 86.00 185 LEU A N 1
ATOM 1445 C CA . LEU A 1 185 ? 52.221 21.170 -19.837 1.00 86.00 185 LEU A CA 1
ATOM 1446 C C . LEU A 1 185 ? 53.518 21.962 -20.038 1.00 86.00 185 LEU A C 1
ATOM 1448 O O . LEU A 1 185 ? 54.196 22.278 -19.063 1.00 86.00 185 LEU A O 1
ATOM 1452 N N . ARG A 1 186 ? 53.845 22.343 -21.278 1.00 83.25 186 ARG A N 1
ATOM 1453 C CA . ARG A 1 186 ? 54.988 23.218 -21.580 1.00 83.25 186 ARG A CA 1
ATOM 1454 C C . ARG A 1 186 ? 54.831 24.613 -20.980 1.00 83.25 186 ARG A C 1
ATOM 1456 O O . ARG A 1 186 ? 55.812 25.156 -20.487 1.00 83.25 186 ARG A O 1
ATOM 1463 N N . GLN A 1 187 ? 53.627 25.184 -20.984 1.00 78.00 187 GLN A N 1
ATOM 1464 C CA . GLN A 1 187 ? 53.362 26.472 -20.332 1.00 78.00 187 GLN A CA 1
ATOM 1465 C C . GLN A 1 187 ? 53.481 26.394 -18.803 1.00 78.00 187 GLN A C 1
ATOM 1467 O O . GLN A 1 187 ? 53.956 27.343 -18.188 1.00 78.00 187 GLN A O 1
ATOM 1472 N N . LEU A 1 188 ? 53.107 25.264 -18.197 1.00 73.44 188 LEU A N 1
ATOM 1473 C CA . LEU A 1 188 ? 53.294 25.007 -16.763 1.00 73.44 188 LEU A CA 1
ATOM 1474 C C . LEU A 1 188 ? 54.740 24.692 -16.373 1.00 73.44 188 LEU A C 1
ATOM 1476 O O . LEU A 1 188 ? 55.147 25.004 -15.259 1.00 73.44 188 LEU A O 1
ATOM 1480 N N . SER A 1 189 ? 55.518 24.095 -17.277 1.00 61.00 189 SER A N 1
ATOM 1481 C CA . SER A 1 189 ? 56.889 23.638 -17.007 1.00 61.00 189 SER A CA 1
ATOM 1482 C C . SER A 1 189 ? 57.968 24.701 -17.271 1.00 61.00 189 SER A C 1
ATOM 1484 O O . SER A 1 189 ? 59.136 24.355 -17.421 1.00 61.00 189 SER A O 1
ATOM 1486 N N . LEU A 1 190 ? 57.624 25.994 -17.325 1.00 53.97 190 LEU A N 1
ATOM 1487 C CA . LEU A 1 190 ? 58.598 27.075 -17.527 1.00 53.97 190 LEU A CA 1
ATOM 1488 C C . LEU A 1 190 ? 58.527 28.138 -16.414 1.00 53.97 190 LEU A C 1
ATOM 1490 O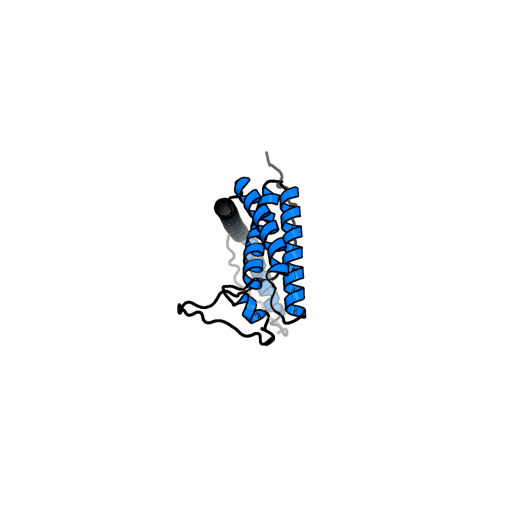 O . LEU A 1 190 ? 57.645 28.993 -16.441 1.00 53.97 190 LEU A O 1
ATOM 1494 N N . PRO A 1 191 ? 59.568 28.276 -15.576 1.00 51.75 191 PRO A N 1
ATOM 1495 C CA . PRO A 1 191 ? 60.418 29.454 -15.646 1.00 51.75 191 PRO A CA 1
ATOM 1496 C C . PRO A 1 191 ? 61.258 29.343 -16.929 1.00 51.75 191 PRO A C 1
ATOM 1498 O O . PRO A 1 191 ? 61.999 28.379 -17.092 1.00 51.75 191 PRO A O 1
ATOM 1501 N N . LYS A 1 192 ? 61.116 30.285 -17.872 1.00 54.12 192 LYS A N 1
ATOM 1502 C CA . LYS A 1 192 ? 61.815 30.254 -19.174 1.00 54.12 192 LYS A CA 1
ATOM 1503 C C . LYS A 1 192 ? 63.332 30.033 -19.014 1.00 54.12 192 LYS A C 1
ATOM 1505 O O . LYS A 1 192 ? 63.982 30.923 -18.466 1.00 54.12 192 LYS A O 1
ATOM 1510 N N . PRO A 1 193 ? 63.931 28.974 -19.591 1.00 46.75 193 PRO A N 1
ATOM 1511 C CA . PRO A 1 193 ? 65.344 28.967 -19.926 1.00 46.75 193 PRO A CA 1
ATOM 1512 C C . PRO A 1 193 ? 65.516 29.480 -21.360 1.00 46.75 193 PRO A C 1
ATOM 1514 O O . PRO A 1 193 ? 64.778 29.116 -22.278 1.00 46.75 193 PRO A O 1
ATOM 1517 N N . CYS A 1 194 ? 66.484 30.369 -21.550 1.00 42.69 194 CYS A N 1
ATOM 1518 C CA . CYS A 1 194 ? 66.849 30.900 -22.854 1.00 42.69 194 CYS A CA 1
ATOM 1519 C C . CYS A 1 194 ? 67.415 29.795 -23.763 1.00 42.69 194 CYS A C 1
ATOM 1521 O O . CYS A 1 194 ? 68.471 29.251 -23.465 1.00 42.69 194 CYS A O 1
ATOM 1523 N N . GLY A 1 195 ? 66.756 29.561 -24.904 1.00 47.47 195 GLY A N 1
ATOM 1524 C CA . GLY A 1 195 ? 67.363 29.014 -26.124 1.00 47.47 195 GLY A CA 1
ATOM 1525 C C . GLY A 1 195 ? 67.487 27.489 -26.216 1.00 47.47 195 GLY A C 1
ATOM 1526 O O . GLY A 1 195 ? 68.292 26.877 -25.526 1.00 47.47 195 GLY A O 1
ATOM 1527 N N . GLY A 1 196 ? 66.751 26.898 -27.162 1.00 42.72 196 GLY A N 1
ATOM 1528 C CA . GLY A 1 196 ? 66.948 25.521 -27.625 1.00 42.72 196 GLY A CA 1
ATOM 1529 C C . GLY A 1 196 ? 65.689 24.946 -28.273 1.00 42.72 196 GLY A C 1
ATOM 1530 O O . GLY A 1 196 ? 64.740 24.598 -27.578 1.00 42.72 196 GLY A O 1
ATOM 1531 N N . GLU A 1 197 ? 65.658 24.872 -29.607 1.00 45.16 197 GLU A N 1
ATOM 1532 C CA . GLU A 1 197 ? 64.591 24.204 -30.361 1.00 45.16 197 GLU A CA 1
ATOM 1533 C C . GLU A 1 197 ? 64.640 22.687 -30.134 1.00 45.16 197 GLU A C 1
ATOM 1535 O O . GLU A 1 197 ? 65.487 21.992 -30.690 1.00 45.16 197 GLU A O 1
ATOM 1540 N N . GLU A 1 198 ? 63.698 22.153 -29.359 1.00 46.72 198 GLU A N 1
ATOM 1541 C CA . GLU A 1 198 ? 63.495 20.708 -29.250 1.00 46.72 198 GLU A CA 1
ATOM 1542 C C . GLU A 1 198 ? 62.339 20.281 -30.166 1.00 46.72 198 GLU A C 1
ATOM 1544 O O . GLU A 1 198 ? 61.154 20.478 -29.863 1.00 46.72 198 GLU A O 1
ATOM 1549 N N . LYS A 1 199 ? 62.698 19.731 -31.334 1.00 50.88 199 LYS A N 1
ATOM 1550 C CA . LYS A 1 199 ? 61.759 19.132 -32.289 1.00 50.88 199 LYS A CA 1
ATOM 1551 C C . LYS A 1 199 ? 61.236 17.810 -31.730 1.00 50.88 199 LYS A C 1
ATOM 1553 O 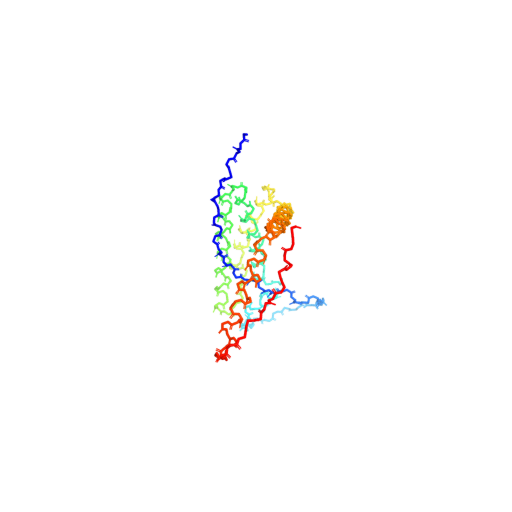O . LYS A 1 199 ? 61.979 16.838 -31.636 1.00 50.88 199 LYS A O 1
ATOM 1558 N N . PHE A 1 200 ? 59.943 17.765 -31.417 1.00 48.62 200 PHE A N 1
ATOM 1559 C CA . PHE A 1 200 ? 59.250 16.519 -31.096 1.00 48.62 200 PHE A CA 1
ATOM 1560 C C . PHE A 1 200 ? 58.830 15.780 -32.374 1.00 48.62 200 PHE A C 1
ATOM 1562 O O . PHE A 1 200 ? 58.470 16.426 -33.363 1.00 48.62 200 PHE A O 1
ATOM 1569 N N . PRO A 1 201 ? 58.867 14.437 -32.372 1.00 43.66 201 PRO A N 1
ATOM 1570 C CA . PRO A 1 201 ? 58.593 13.645 -33.558 1.00 43.66 201 PRO A CA 1
ATOM 1571 C C . PRO A 1 201 ? 57.128 13.788 -33.982 1.00 43.66 201 PRO A C 1
ATOM 1573 O O . PRO A 1 201 ? 56.194 13.514 -33.229 1.00 43.66 201 PRO A O 1
ATOM 1576 N N . SER A 1 202 ? 56.935 14.214 -35.227 1.00 55.59 202 SER A N 1
ATOM 1577 C CA . SER A 1 202 ? 55.656 14.213 -35.923 1.00 55.59 202 SER A CA 1
ATOM 1578 C C . SER A 1 202 ? 55.309 12.785 -36.344 1.00 55.59 202 SER A C 1
ATOM 1580 O O . SER A 1 202 ? 55.613 12.374 -37.461 1.00 55.59 202 SER A O 1
ATOM 1582 N N . SER A 1 203 ? 54.679 12.013 -35.464 1.00 51.09 203 SER A N 1
ATOM 1583 C CA . SER A 1 203 ? 54.102 10.718 -35.842 1.00 51.09 203 SER A CA 1
ATOM 1584 C C . SER A 1 203 ? 52.628 10.613 -35.438 1.00 51.09 203 SER A C 1
ATOM 1586 O O . SER A 1 203 ? 52.242 9.728 -34.683 1.00 51.09 203 SER A O 1
ATOM 1588 N N . CYS A 1 204 ? 51.789 11.511 -35.965 1.00 48.38 204 CYS A N 1
ATOM 1589 C CA . CYS A 1 204 ? 50.436 11.133 -36.404 1.00 48.38 204 CYS A CA 1
ATOM 1590 C C . CYS A 1 204 ? 50.535 10.997 -37.935 1.00 48.38 204 CYS A C 1
ATOM 1592 O O . CYS A 1 204 ? 50.359 11.975 -38.658 1.00 48.38 204 CYS A O 1
ATOM 1594 N N . GLY A 1 205 ? 50.946 9.816 -38.407 1.00 51.91 205 GLY A N 1
ATOM 1595 C CA . GLY A 1 205 ? 50.916 9.445 -39.825 1.00 51.91 205 GLY A CA 1
ATOM 1596 C C . GLY A 1 205 ? 49.495 9.084 -40.272 1.00 51.91 205 GLY A C 1
ATOM 1597 O O . GLY A 1 205 ? 48.674 8.713 -39.431 1.00 51.91 205 GLY A O 1
ATOM 1598 N N . GLN A 1 206 ? 49.248 9.258 -41.575 1.00 39.38 206 GLN A N 1
ATOM 1599 C CA . GLN A 1 206 ? 47.983 9.074 -42.307 1.00 39.38 206 GLN A CA 1
ATOM 1600 C C . GLN A 1 206 ? 47.232 7.778 -41.963 1.00 39.38 206 GLN A C 1
ATOM 1602 O O . GLN A 1 206 ? 47.887 6.721 -41.847 1.00 39.38 206 GLN A O 1
#

Foldseek 3Di:
DDDDDPPDDDPDDDDDDDDDDDDDDDDDDDDDDDDDDDDDPPLAQLVVQCVDPPALLVVLVVLLVLLVLLLVLCVVVVVNVLNVQSVVLSVLSVVQSVVCNVVSHGDDCVSRVVSNVSSVVSSVVSVVVVSDSVVVVVVVVVVVVVVVVVVVVVVVVVVVVVVVVVVPPDVVVVVVVVVVVVVVVVVVPDPDDPDDDDDDDPPPDD

Secondary structure (DSSP, 8-state):
-PPP-----------------------------------------HHHHHHSTT-HHHHHHHHHHHHHHHHHHHHHTT-HHHHHHHHHHHHHHHHHHHHHHHHTSPPPHHHHHHHHHHHHHHHHHHHHTT--HHHHHHHHHHHHHHHHHHHHHHHHHHHHHHHHHHHTS-HHHHHHHHHHHHHHHHHHT-SPPS------------

pLDDT: mean 75.35, std 24.0, range [26.45, 98.31]

Sequence (206 aa):
MALPIDNSFCFGKHELPEIKEATNVMFLNKGENVTKEPLKHEGLNFTKEISSASSFSRQLAEQMTLAKAYVIIAKEHNNLHLAWQLSNKIKNCQLLLSKAAKRGESITLEEAEQIISSLSDLIFKAQDAHYDIATTMMTMKSHIQALEERTNAATVQSTLFGQLVAEALPKSLHCLKVKLTNDWLRQLSLPKPCGGEEKFPSSCGQ